Protein AF-T0YVV6-F1 (afdb_monomer_lite)

Sequence (188 aa):
GVSGLFSLQGILAGGLVLAGTACWMWYTVRFRKFSAWSVLKFSAITFLLGTGAFTLLDVLAIASGILPVPHVSALLAGSPAYLYLGLLTGVVPLILWNRSARVITPVNALMFMSVGTAVTVLIANHMDGYREDAATMIIGGTAMILAIGLYSAMQYRAALLRPSPAPGAARNSKGAPRSTPAAPAPLR

Radius of gyration: 26.81 Å; chains: 1; bounding box: 86×48×73 Å

Organism: NCBI:txid410659

pLDDT: mean 78.15, std 13.16, range [42.09, 93.12]

Secondary structure (DSSP, 8-state):
-GGGTTSHHHHHHHHHHHHHHHHHHHHHHHGGGGTTS-HHHHHHHHHHHHHHHHHHHHHHHHHTTSSPPPPHHHHHHTHHHHHHIIIIIIIHHHHHHHHHHHHH-HHHHHHHHHHHHHHHHHHHHHHS-----HHHHHHHHHHHHHHHHHHHHHHHHHHHTSPPPPTTTTTTTS-----PPPPPPPP-

Foldseek 3Di:
DCVVCPPPVNVVVVVVVVVVVVVVLCLLQCLVVVPVDDLVVSLVVVLVVVVVVVVVVVVVCCVVVVDPDDDVVVCVVCVVVCCCCCPVVNRPVSSVLSVVCNVVNSVVSVLVVVVVVLVVVVVCCVPVVPPDPPVVSCVSVVVSVVVNVVVVVVVVVVVVPDDDDPPPPVVPVVDDPDPDPDDDDDDD

Structure (mmCIF, N/CA/C/O backbone):
data_AF-T0YVV6-F1
#
_entry.id   AF-T0YVV6-F1
#
loop_
_atom_site.group_PDB
_atom_site.id
_atom_site.type_symbol
_atom_site.label_atom_id
_atom_site.label_alt_id
_atom_site.label_comp_id
_atom_site.label_asym_id
_atom_site.label_entity_id
_atom_site.label_seq_id
_atom_site.pdbx_PDB_ins_code
_atom_site.Cartn_x
_atom_site.Cartn_y
_atom_site.Cartn_z
_atom_site.occupancy
_atom_site.B_iso_or_equiv
_atom_site.auth_seq_id
_atom_site.auth_comp_id
_atom_site.auth_asym_id
_atom_site.auth_atom_id
_atom_site.pdbx_PDB_model_num
ATOM 1 N N . GLY A 1 1 ? 11.698 17.931 -15.770 1.00 47.03 1 GLY A N 1
ATOM 2 C CA . GLY A 1 1 ? 11.256 19.310 -16.060 1.00 47.03 1 GLY A CA 1
ATOM 3 C C . GLY A 1 1 ? 9.744 19.352 -16.068 1.00 47.03 1 GLY A C 1
ATOM 4 O O . GLY A 1 1 ? 9.136 18.479 -16.673 1.00 47.03 1 GLY A O 1
ATOM 5 N N . VAL A 1 2 ? 9.143 20.314 -15.365 1.00 55.94 2 VAL A N 1
ATOM 6 C CA . VAL A 1 2 ? 7.689 20.413 -15.095 1.00 55.94 2 VAL A CA 1
ATOM 7 C C . VAL A 1 2 ? 6.831 20.422 -16.378 1.00 55.94 2 VAL A C 1
ATOM 9 O O . VAL A 1 2 ? 5.672 20.025 -16.362 1.00 55.94 2 VAL A O 1
ATOM 12 N N . SER A 1 3 ? 7.426 20.765 -17.520 1.00 50.88 3 SER A N 1
ATOM 13 C CA . SER A 1 3 ? 6.829 20.710 -18.859 1.00 50.88 3 SER A CA 1
ATOM 14 C C . SER A 1 3 ? 6.291 19.329 -19.272 1.00 50.88 3 SER A C 1
ATOM 16 O O . SER A 1 3 ? 5.308 19.264 -20.003 1.00 50.88 3 SER A O 1
ATOM 18 N N . GLY A 1 4 ? 6.863 18.226 -18.776 1.00 61.31 4 GLY A N 1
ATOM 19 C CA . GLY A 1 4 ? 6.351 16.874 -19.050 1.00 61.31 4 GLY A CA 1
ATOM 20 C C . GLY A 1 4 ? 5.060 16.530 -18.295 1.00 61.31 4 GLY A C 1
ATOM 21 O O . GLY A 1 4 ? 4.263 15.731 -18.784 1.00 61.31 4 GLY A O 1
ATOM 22 N N . LEU A 1 5 ? 4.817 17.159 -17.139 1.00 62.00 5 LEU A N 1
ATOM 23 C CA . LEU A 1 5 ? 3.643 16.889 -16.294 1.00 62.00 5 LEU A CA 1
ATOM 24 C C . LEU A 1 5 ? 2.345 17.419 -16.913 1.00 62.00 5 LEU A C 1
ATOM 26 O O . LEU A 1 5 ? 1.304 16.787 -16.774 1.00 62.00 5 LEU A O 1
ATOM 30 N N . PHE A 1 6 ? 2.419 18.543 -17.629 1.00 75.50 6 PHE A N 1
ATOM 31 C CA . PHE A 1 6 ? 1.275 19.147 -18.322 1.00 75.50 6 PHE A CA 1
ATOM 32 C C . PHE A 1 6 ? 1.091 18.638 -19.758 1.00 75.50 6 PHE A C 1
ATOM 34 O O . PHE A 1 6 ? 0.202 19.102 -20.469 1.00 75.50 6 PHE A O 1
ATOM 41 N N . SER A 1 7 ? 1.913 17.681 -20.201 1.00 85.88 7 SER A N 1
ATOM 42 C CA . SER A 1 7 ? 1.653 16.969 -21.451 1.00 85.88 7 SER A CA 1
ATOM 43 C C . SER A 1 7 ? 0.384 16.120 -21.318 1.00 85.88 7 SER A C 1
ATOM 45 O O . SER A 1 7 ? 0.063 15.650 -20.226 1.00 85.88 7 SER A O 1
ATOM 47 N N . LEU A 1 8 ? -0.322 15.869 -22.426 1.00 83.75 8 LEU A N 1
ATOM 48 C CA . LEU A 1 8 ? -1.492 14.980 -22.426 1.00 83.75 8 LEU A CA 1
ATOM 49 C C . LEU A 1 8 ? -1.154 13.616 -21.801 1.00 83.75 8 LEU A C 1
ATOM 51 O O . LEU A 1 8 ? -1.917 13.094 -20.994 1.00 83.75 8 LEU A O 1
ATOM 55 N N . GLN A 1 9 ? 0.029 13.081 -22.109 1.00 86.94 9 GLN A N 1
ATOM 56 C CA . GLN A 1 9 ? 0.528 11.839 -21.526 1.00 86.94 9 GLN A CA 1
ATOM 57 C C . GLN A 1 9 ? 0.742 11.947 -20.009 1.00 86.94 9 GLN A C 1
ATOM 59 O O . GLN A 1 9 ? 0.357 11.038 -19.279 1.00 86.94 9 GLN A O 1
ATOM 64 N N . GLY A 1 10 ? 1.304 13.058 -19.526 1.00 84.69 10 GLY A N 1
ATOM 65 C CA . GLY A 1 10 ? 1.485 13.327 -18.097 1.00 84.69 10 GLY A CA 1
ATOM 66 C C . GLY A 1 10 ? 0.159 13.429 -17.342 1.00 84.69 10 GLY A C 1
ATOM 67 O O . GLY A 1 10 ? 0.010 12.827 -16.280 1.00 84.69 10 GLY A O 1
ATOM 68 N N . ILE A 1 11 ? -0.833 14.108 -17.924 1.00 87.19 11 ILE A N 1
ATOM 69 C CA . ILE A 1 11 ? -2.178 14.245 -17.349 1.00 87.19 11 ILE A CA 1
ATOM 70 C C . ILE A 1 11 ? -2.887 12.889 -17.296 1.00 87.19 11 ILE A C 1
ATOM 72 O O . ILE A 1 11 ? -3.444 12.530 -16.259 1.00 87.19 11 ILE A O 1
ATOM 76 N N . LEU A 1 12 ? -2.846 12.114 -18.384 1.00 88.00 12 LEU A N 1
ATOM 77 C CA . LEU A 1 12 ? -3.465 10.787 -18.439 1.00 88.00 12 LEU A CA 1
ATOM 78 C C . LEU A 1 12 ? -2.804 9.816 -17.454 1.00 88.00 12 LEU A C 1
ATOM 80 O O . LEU A 1 12 ? -3.504 9.132 -16.708 1.00 88.00 12 LEU A O 1
ATOM 84 N N . ALA A 1 13 ? -1.470 9.794 -17.399 1.00 85.88 13 ALA A N 1
ATOM 85 C CA . ALA A 1 13 ? -0.728 8.970 -16.449 1.00 85.88 13 ALA A CA 1
ATOM 86 C C . ALA A 1 13 ? -1.037 9.368 -14.998 1.00 85.88 13 ALA A C 1
ATOM 88 O O . ALA A 1 13 ? -1.339 8.507 -14.173 1.00 85.88 13 ALA A O 1
ATOM 89 N N . GLY A 1 14 ? -1.037 10.669 -14.694 1.00 87.62 14 GLY A N 1
ATOM 90 C CA . GLY A 1 14 ? -1.398 11.186 -13.374 1.00 87.62 14 GLY A CA 1
ATOM 91 C C . GLY A 1 14 ? -2.831 10.827 -12.978 1.00 87.62 14 GLY A C 1
ATOM 92 O O . GLY A 1 14 ? -3.065 10.373 -11.859 1.00 87.62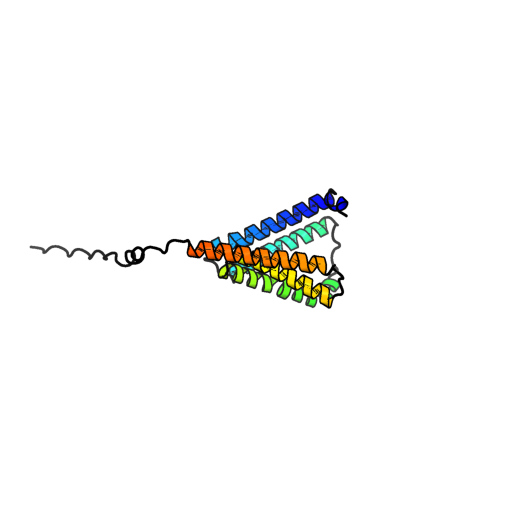 14 GLY A O 1
ATOM 93 N N . GLY A 1 15 ? -3.781 10.947 -13.908 1.00 89.12 15 GLY A N 1
ATOM 94 C CA . GLY A 1 15 ? -5.170 10.534 -13.707 1.00 89.12 15 GLY A CA 1
ATOM 95 C C . GLY A 1 15 ? -5.299 9.047 -13.370 1.00 89.12 15 GLY A C 1
ATOM 96 O O . GLY A 1 15 ? -6.009 8.691 -12.430 1.00 89.12 15 GLY A O 1
ATOM 97 N N . LEU A 1 16 ? -4.559 8.182 -14.071 1.00 87.00 16 LEU A N 1
ATOM 98 C CA . LEU A 1 16 ? -4.519 6.745 -13.787 1.00 87.00 16 LEU A CA 1
ATOM 99 C C . LEU A 1 16 ? -3.937 6.442 -12.401 1.00 87.00 16 LEU A C 1
ATOM 101 O O . LEU A 1 16 ? -4.502 5.637 -11.661 1.00 87.00 16 LEU A O 1
ATOM 105 N N . VAL A 1 17 ? -2.840 7.106 -12.025 1.00 87.69 17 VAL A N 1
ATOM 106 C CA . VAL A 1 17 ? -2.214 6.949 -10.700 1.00 87.69 17 VAL A CA 1
ATOM 107 C C . VAL A 1 17 ? -3.172 7.381 -9.590 1.00 87.69 17 VAL A C 1
ATOM 109 O O . VAL A 1 17 ? -3.310 6.683 -8.582 1.00 87.69 17 VAL A O 1
ATOM 112 N N . LEU A 1 18 ? -3.881 8.496 -9.774 1.00 87.88 18 LEU A N 1
ATOM 113 C CA . LEU A 1 18 ? -4.892 8.964 -8.826 1.00 87.88 18 LEU A CA 1
ATOM 114 C C . LEU A 1 18 ? -6.064 7.985 -8.720 1.00 87.88 18 LEU A C 1
ATOM 116 O O . LEU A 1 18 ? -6.471 7.652 -7.608 1.00 87.88 18 LEU A O 1
ATOM 120 N N . ALA A 1 19 ? -6.572 7.479 -9.845 1.00 88.56 19 ALA A N 1
ATOM 121 C CA . ALA A 1 19 ? -7.641 6.484 -9.860 1.00 88.56 19 ALA A CA 1
ATOM 122 C C . ALA A 1 19 ? -7.219 5.184 -9.155 1.00 88.56 19 ALA A C 1
ATOM 124 O O . ALA A 1 19 ? -7.961 4.663 -8.319 1.00 88.56 19 ALA A O 1
ATOM 125 N N . GLY A 1 20 ? -6.005 4.697 -9.425 1.00 85.88 20 GL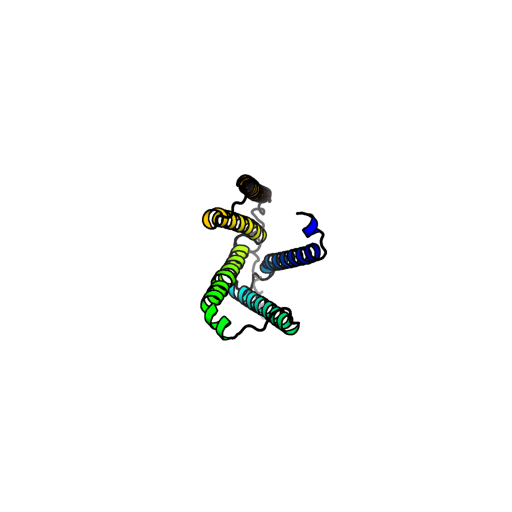Y A N 1
ATOM 126 C CA . GLY A 1 20 ? -5.430 3.529 -8.756 1.00 85.88 20 GLY A CA 1
ATOM 127 C C . GLY A 1 20 ? -5.281 3.741 -7.250 1.00 85.88 20 GLY A C 1
ATOM 128 O O . GLY A 1 20 ? -5.696 2.897 -6.455 1.00 85.88 20 GLY A O 1
ATOM 129 N N . THR A 1 21 ? -4.785 4.910 -6.843 1.00 85.88 21 THR A N 1
ATOM 130 C CA . THR A 1 21 ? -4.651 5.278 -5.427 1.00 85.88 21 THR A CA 1
ATOM 131 C C . THR A 1 21 ? -6.018 5.356 -4.748 1.00 85.88 21 THR A C 1
ATOM 133 O O . THR A 1 21 ? -6.207 4.779 -3.680 1.00 85.88 21 THR A O 1
ATOM 136 N N . ALA A 1 22 ? -7.009 5.997 -5.370 1.00 86.56 22 ALA A N 1
ATOM 137 C CA . ALA A 1 22 ? -8.369 6.077 -4.839 1.00 86.56 22 ALA A CA 1
ATOM 138 C C . ALA A 1 22 ? -9.013 4.688 -4.693 1.00 86.56 22 ALA A C 1
ATOM 140 O O . ALA A 1 22 ? -9.623 4.397 -3.661 1.00 86.56 22 ALA A O 1
ATOM 141 N N . CYS A 1 23 ? -8.822 3.809 -5.681 1.00 87.00 23 CYS A N 1
ATOM 142 C CA . CYS A 1 23 ? -9.263 2.416 -5.631 1.00 87.00 23 CYS A CA 1
ATOM 143 C C . CYS A 1 23 ? -8.629 1.668 -4.448 1.00 87.00 23 CYS A C 1
ATOM 145 O O . CYS A 1 23 ? -9.335 1.043 -3.651 1.00 87.00 23 CYS A O 1
ATOM 147 N N . TRP A 1 24 ? -7.313 1.800 -4.267 1.00 86.50 24 TRP A N 1
ATOM 148 C CA . TRP A 1 24 ? -6.587 1.203 -3.146 1.00 86.50 24 TRP A CA 1
ATOM 149 C C . TRP A 1 24 ? -7.081 1.697 -1.778 1.00 86.50 24 TRP A C 1
ATOM 151 O O . TRP A 1 24 ? -7.280 0.905 -0.847 1.00 86.50 24 TRP A O 1
ATOM 161 N N . MET A 1 25 ? -7.332 3.003 -1.652 1.00 85.19 25 MET A N 1
ATOM 162 C CA . MET A 1 25 ? -7.876 3.591 -0.426 1.00 85.19 25 MET A CA 1
ATOM 163 C C . MET A 1 25 ? -9.279 3.063 -0.139 1.00 85.19 25 MET A C 1
ATOM 165 O O . MET A 1 25 ? -9.569 2.646 0.986 1.00 85.19 25 MET A O 1
ATOM 169 N N . TRP A 1 26 ? -10.140 3.017 -1.159 1.00 84.75 26 TRP A N 1
ATOM 170 C CA . TRP A 1 26 ? -11.488 2.468 -1.040 1.00 84.75 26 TRP A CA 1
ATOM 171 C C . TRP A 1 26 ? -11.451 1.018 -0.563 1.00 84.75 26 TRP A C 1
ATOM 173 O O . TRP A 1 26 ? -12.141 0.661 0.393 1.00 84.75 26 TRP A O 1
ATOM 183 N N . TYR A 1 27 ? -10.611 0.193 -1.185 1.00 84.06 27 TYR A N 1
ATOM 184 C CA . TYR A 1 27 ? -10.367 -1.192 -0.796 1.00 84.06 27 TYR A CA 1
ATOM 185 C C . TYR A 1 27 ? -9.979 -1.313 0.690 1.00 84.06 27 TYR A C 1
ATOM 187 O O . TYR A 1 27 ? -10.636 -2.028 1.457 1.00 84.06 27 TYR A O 1
ATOM 195 N N . THR A 1 28 ? -8.974 -0.547 1.121 1.00 80.88 28 THR A N 1
ATOM 196 C CA . THR A 1 28 ? -8.398 -0.623 2.474 1.00 80.88 28 THR A CA 1
ATOM 197 C C . THR A 1 28 ? -9.380 -0.143 3.551 1.00 80.88 28 THR A C 1
ATOM 199 O O . THR A 1 28 ? -9.477 -0.733 4.631 1.00 80.88 28 THR A O 1
ATOM 202 N N . VAL A 1 29 ? -10.186 0.884 3.261 1.00 80.31 29 VAL A N 1
ATOM 203 C CA . VAL A 1 29 ? -11.230 1.378 4.177 1.00 80.31 29 VAL A CA 1
ATOM 204 C C . VAL A 1 29 ? -12.425 0.421 4.227 1.00 80.31 29 VAL A C 1
ATOM 206 O O . VAL A 1 29 ? -12.959 0.136 5.307 1.00 80.31 29 VAL A O 1
ATOM 209 N N . ARG A 1 30 ? -12.851 -0.116 3.076 1.00 74.38 30 ARG A N 1
ATOM 210 C CA . ARG A 1 30 ? -14.034 -0.986 2.967 1.00 74.38 30 ARG A CA 1
ATOM 211 C C . ARG A 1 30 ? -13.824 -2.343 3.630 1.00 74.38 30 ARG A C 1
ATOM 213 O O . ARG A 1 30 ? -14.800 -2.919 4.114 1.00 74.38 30 ARG A O 1
ATOM 220 N N . PHE A 1 31 ? -12.583 -2.810 3.730 1.00 68.12 31 PHE A N 1
ATOM 221 C CA . PHE A 1 31 ? -12.207 -4.041 4.424 1.00 68.12 31 PHE A CA 1
ATOM 222 C C . PHE A 1 31 ? -12.770 -4.149 5.852 1.00 68.12 31 PHE A C 1
ATOM 224 O O . PHE A 1 31 ? -13.206 -5.226 6.260 1.00 68.12 31 PHE A O 1
ATOM 231 N N . ARG A 1 32 ? -12.866 -3.041 6.604 1.00 65.56 32 ARG A N 1
ATOM 232 C CA . ARG A 1 32 ? -13.436 -3.058 7.968 1.00 65.56 32 ARG A CA 1
ATOM 233 C C . ARG A 1 32 ? -14.899 -3.485 8.018 1.00 65.56 32 ARG A C 1
ATOM 235 O O . ARG A 1 32 ? -15.320 -4.082 9.002 1.00 65.56 32 ARG A O 1
ATOM 242 N N . LYS A 1 33 ? -15.675 -3.187 6.972 1.00 66.94 33 LYS A N 1
ATOM 243 C CA . LYS A 1 33 ? -17.091 -3.574 6.887 1.00 66.94 33 LYS A CA 1
ATOM 244 C C . LYS A 1 33 ? -17.269 -5.080 6.642 1.00 66.94 33 LYS A C 1
ATOM 246 O O . LYS A 1 33 ? -18.369 -5.584 6.818 1.00 66.94 33 LYS A O 1
ATOM 251 N N . PHE A 1 34 ? -16.202 -5.796 6.283 1.00 66.12 34 PHE A N 1
ATOM 252 C CA . PHE A 1 34 ? -16.177 -7.253 6.131 1.00 66.12 34 PHE A CA 1
ATOM 253 C C . PHE A 1 34 ? -15.514 -7.948 7.337 1.00 66.12 34 PHE A C 1
ATOM 255 O O . PHE A 1 34 ? -14.871 -8.987 7.182 1.00 66.12 34 PHE A O 1
ATOM 262 N N . SER A 1 35 ? -15.647 -7.395 8.553 1.00 59.47 35 SER A N 1
ATOM 263 C CA . SER A 1 35 ? -15.010 -7.959 9.760 1.00 59.47 35 SER A CA 1
ATOM 264 C C . SER A 1 35 ? -15.460 -9.389 10.088 1.00 59.47 35 SER A C 1
ATOM 266 O O . SER A 1 35 ? -14.700 -10.128 10.708 1.00 59.47 35 SER A O 1
ATOM 268 N N . ALA A 1 36 ? -16.651 -9.794 9.629 1.00 66.19 36 ALA A N 1
ATOM 269 C CA . ALA A 1 36 ? -17.188 -11.144 9.799 1.00 66.19 36 ALA A CA 1
ATOM 270 C C . ALA A 1 36 ? -16.441 -12.215 8.979 1.00 66.19 36 ALA A C 1
ATOM 272 O O . ALA A 1 36 ? -16.589 -13.408 9.231 1.00 66.19 36 ALA A O 1
ATOM 273 N N . TRP A 1 37 ? -15.650 -11.816 7.979 1.00 70.88 37 TRP A N 1
ATOM 274 C CA . TRP A 1 37 ? -14.940 -12.743 7.096 1.00 70.88 37 TRP A CA 1
ATOM 275 C C . TRP A 1 37 ? -13.505 -12.949 7.581 1.00 70.88 37 TRP A C 1
ATOM 277 O O . TRP A 1 37 ? -12.861 -12.009 8.055 1.00 70.88 37 TRP A O 1
ATOM 287 N N . SER A 1 38 ? -12.953 -14.157 7.431 1.00 78.25 38 SER A N 1
ATOM 288 C CA . SER A 1 38 ? -11.538 -14.389 7.748 1.00 78.25 38 SER A CA 1
ATOM 289 C C . SER A 1 38 ? -10.635 -13.571 6.817 1.00 78.25 38 SER A C 1
ATOM 291 O O . SER A 1 38 ? -10.970 -13.341 5.653 1.00 78.25 38 SER A O 1
ATOM 293 N N . VAL A 1 39 ? -9.482 -13.123 7.329 1.00 77.62 39 VAL A N 1
ATOM 294 C CA . VAL A 1 39 ? -8.492 -12.361 6.539 1.00 77.62 39 VAL A CA 1
ATOM 295 C C . VAL A 1 39 ? -8.095 -13.141 5.288 1.00 77.62 39 VAL A C 1
ATOM 297 O O . VAL A 1 39 ? -8.036 -12.573 4.207 1.00 77.62 39 VAL A O 1
ATOM 300 N N . LEU A 1 40 ? -7.906 -14.455 5.430 1.00 78.94 40 LEU A N 1
ATOM 301 C CA . LEU A 1 40 ? -7.483 -15.328 4.342 1.00 78.94 40 LEU A CA 1
ATOM 302 C C . LEU A 1 40 ? -8.526 -15.416 3.217 1.00 78.94 40 LEU A C 1
ATOM 304 O O . LEU A 1 40 ? -8.160 -15.319 2.051 1.00 78.94 40 LEU A O 1
ATOM 308 N N . LYS A 1 41 ? -9.821 -15.531 3.553 1.00 81.25 41 LYS A N 1
ATOM 309 C CA . LYS A 1 41 ? -10.908 -15.566 2.556 1.00 81.25 41 LYS A CA 1
ATOM 310 C C . LYS A 1 41 ? -10.987 -14.261 1.769 1.00 81.25 41 LYS A C 1
ATOM 312 O O . LYS A 1 41 ? -11.116 -14.286 0.550 1.00 81.25 41 LYS A O 1
ATOM 317 N N . PHE A 1 42 ? -10.892 -13.131 2.467 1.00 80.25 42 PHE A N 1
ATOM 318 C CA . PHE A 1 42 ? -10.909 -11.822 1.823 1.00 80.25 42 PHE A CA 1
ATOM 319 C C . PHE A 1 42 ? -9.701 -11.642 0.894 1.00 80.25 42 PHE A C 1
ATOM 321 O O . PHE A 1 42 ? -9.893 -11.315 -0.273 1.00 80.25 42 PHE A O 1
ATOM 328 N N . SER A 1 43 ? -8.490 -11.944 1.378 1.00 81.56 43 SER A N 1
ATOM 329 C CA . SER A 1 43 ? -7.264 -11.857 0.577 1.00 81.56 43 SER A CA 1
ATOM 330 C C . SER A 1 43 ? -7.298 -12.767 -0.652 1.00 81.56 43 SER A C 1
ATOM 332 O O . SER A 1 43 ? -6.857 -12.351 -1.717 1.00 81.56 43 SER A O 1
ATOM 334 N N . ALA A 1 44 ? -7.844 -13.983 -0.538 1.00 84.06 44 ALA A N 1
ATOM 335 C CA . ALA A 1 44 ? -7.960 -14.908 -1.664 1.00 84.06 44 ALA A CA 1
ATOM 336 C C . ALA A 1 44 ? -8.874 -14.355 -2.769 1.00 84.06 44 ALA A C 1
ATOM 338 O O . ALA A 1 44 ? -8.513 -14.389 -3.940 1.00 84.06 44 ALA A O 1
ATOM 339 N N . ILE A 1 45 ? -10.026 -13.788 -2.404 1.00 84.50 45 ILE A N 1
ATOM 340 C CA . ILE A 1 45 ? -10.964 -13.206 -3.376 1.00 84.50 45 ILE A CA 1
ATOM 341 C C . ILE A 1 45 ? -10.365 -11.975 -4.044 1.00 84.50 45 ILE A C 1
ATOM 343 O O . ILE A 1 45 ? -10.459 -11.830 -5.258 1.00 84.50 45 ILE A O 1
ATOM 347 N N . THR A 1 46 ? -9.724 -11.096 -3.276 1.00 83.88 46 THR A N 1
ATOM 348 C CA . THR A 1 46 ? -9.102 -9.890 -3.834 1.00 83.88 46 THR A CA 1
ATOM 349 C C . THR A 1 46 ? -7.911 -10.237 -4.714 1.00 83.88 46 THR A C 1
ATOM 351 O O . THR A 1 46 ? -7.692 -9.577 -5.722 1.00 83.88 46 THR A O 1
ATOM 354 N N . PHE A 1 47 ? -7.180 -11.303 -4.381 1.00 86.12 47 PHE A N 1
ATOM 355 C CA . PHE A 1 47 ? -6.099 -11.818 -5.210 1.00 86.12 47 PHE A CA 1
ATOM 356 C C . PHE A 1 47 ? -6.620 -12.441 -6.508 1.00 86.12 47 PHE A C 1
ATOM 358 O O . PHE A 1 47 ? -6.068 -12.165 -7.567 1.00 86.12 47 PHE A O 1
ATOM 365 N N . LEU A 1 48 ? -7.707 -13.215 -6.454 1.00 86.31 48 LEU A N 1
ATOM 366 C CA . LEU A 1 48 ? -8.354 -13.781 -7.642 1.00 86.31 48 LEU A CA 1
ATOM 367 C C . LEU A 1 48 ? -8.909 -12.687 -8.559 1.00 86.31 48 LEU A C 1
ATOM 369 O O . LEU A 1 48 ? -8.675 -12.725 -9.762 1.00 86.31 48 LEU A O 1
ATOM 373 N N . LEU A 1 49 ? -9.593 -11.690 -7.992 1.00 86.50 49 LEU A N 1
ATOM 374 C CA . LEU A 1 49 ? -10.101 -10.539 -8.741 1.00 86.50 49 LEU A CA 1
ATOM 375 C C . LEU A 1 49 ? -8.963 -9.716 -9.349 1.00 86.50 49 LEU A C 1
ATOM 377 O O . LEU A 1 49 ? -9.040 -9.353 -10.517 1.00 86.50 49 LEU A O 1
ATOM 381 N N . GLY A 1 50 ? -7.905 -9.451 -8.577 1.00 85.12 50 GLY A N 1
ATOM 382 C CA . GLY A 1 50 ? -6.729 -8.725 -9.053 1.00 85.12 50 GLY A CA 1
ATOM 383 C C . GLY A 1 50 ? -6.027 -9.468 -10.185 1.00 85.12 50 GLY A C 1
ATOM 384 O O . GLY A 1 50 ? -5.835 -8.906 -11.256 1.00 85.12 50 GLY A O 1
ATOM 385 N N . THR A 1 51 ? -5.721 -10.750 -9.979 1.00 86.19 51 THR A N 1
ATOM 386 C CA . THR A 1 51 ? -5.092 -11.608 -10.994 1.00 86.19 51 THR A CA 1
ATOM 387 C C . THR A 1 51 ? -5.944 -11.672 -12.258 1.00 86.19 51 THR A C 1
ATOM 389 O O . THR A 1 51 ? -5.429 -11.434 -13.342 1.00 86.19 51 THR A O 1
ATOM 392 N N . GLY A 1 52 ? -7.253 -11.908 -12.130 1.00 88.88 52 GLY A N 1
ATOM 393 C CA . GLY A 1 52 ? -8.163 -11.954 -13.274 1.00 88.88 52 GLY A CA 1
ATOM 394 C C . GLY A 1 52 ? -8.231 -10.633 -14.043 1.00 88.88 52 GLY A C 1
ATOM 395 O O . GLY A 1 52 ? -8.224 -10.644 -15.272 1.00 88.88 52 GLY A O 1
ATOM 396 N N . ALA A 1 53 ? -8.242 -9.497 -13.341 1.00 88.00 53 ALA A N 1
ATOM 397 C CA . ALA A 1 53 ? -8.223 -8.181 -13.973 1.00 88.00 53 ALA A CA 1
ATOM 398 C C . ALA A 1 53 ? -6.909 -7.927 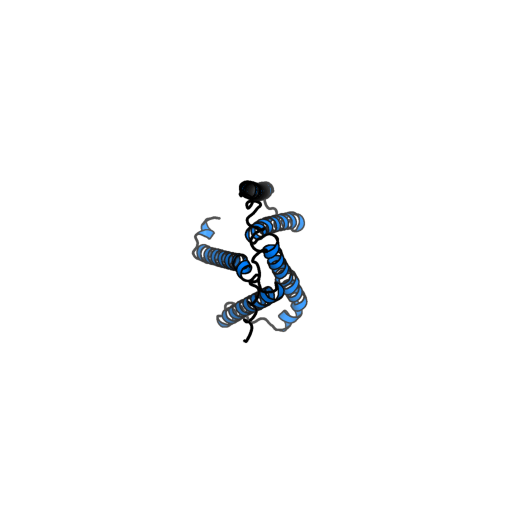-14.729 1.00 88.00 53 ALA A C 1
ATOM 400 O O . ALA A 1 53 ? -6.953 -7.473 -15.869 1.00 88.00 53 ALA A O 1
ATOM 401 N N . PHE A 1 54 ? -5.756 -8.262 -14.137 1.00 88.44 54 PHE A N 1
ATOM 402 C CA . PHE A 1 54 ? -4.461 -8.144 -14.815 1.00 88.44 54 PHE A CA 1
ATOM 403 C C . PHE A 1 54 ? -4.373 -9.058 -16.035 1.00 88.44 54 PHE A C 1
ATOM 405 O O . PHE A 1 54 ? -4.047 -8.583 -17.114 1.00 88.44 54 PHE A O 1
ATOM 412 N N . THR A 1 55 ? -4.774 -10.327 -15.911 1.00 88.88 55 THR A N 1
ATOM 413 C CA . THR A 1 55 ? -4.803 -11.256 -17.050 1.00 88.88 55 THR A CA 1
ATOM 414 C C . THR A 1 55 ? -5.699 -10.744 -18.176 1.00 88.88 55 THR A C 1
ATOM 416 O O . THR A 1 55 ? -5.329 -10.841 -19.342 1.00 88.88 55 THR A O 1
ATOM 419 N N . LEU A 1 56 ? -6.860 -10.167 -17.855 1.00 91.75 56 LEU A N 1
ATOM 420 C CA . LEU A 1 56 ? -7.735 -9.570 -18.863 1.00 91.75 56 LEU A CA 1
ATOM 421 C C . LEU A 1 56 ? -7.062 -8.384 -19.566 1.00 91.75 56 LEU A C 1
ATOM 423 O O . LEU A 1 56 ? -7.125 -8.292 -20.790 1.00 91.75 56 LEU A O 1
ATOM 427 N N . LEU A 1 57 ? -6.411 -7.494 -18.813 1.00 91.56 57 LEU A N 1
ATOM 428 C CA . LEU A 1 57 ? -5.676 -6.360 -19.377 1.00 91.56 57 LEU A CA 1
ATOM 429 C C . LEU A 1 57 ? -4.524 -6.821 -20.275 1.00 91.56 57 LEU A C 1
ATOM 431 O O . LEU A 1 57 ? -4.386 -6.297 -21.377 1.00 91.56 57 LEU A O 1
ATOM 435 N N . ASP A 1 58 ? -3.758 -7.825 -19.852 1.00 89.12 58 ASP A N 1
ATOM 436 C CA . ASP A 1 58 ? -2.659 -8.393 -20.635 1.00 89.12 58 ASP A CA 1
ATOM 437 C C . ASP A 1 58 ? -3.172 -9.003 -21.946 1.00 89.12 58 ASP A C 1
ATOM 439 O O . ASP A 1 58 ? -2.629 -8.730 -23.015 1.00 89.12 58 ASP A O 1
ATOM 443 N N . VAL A 1 59 ? -4.270 -9.768 -21.897 1.00 91.06 59 VAL A N 1
ATOM 444 C CA . VAL A 1 59 ? -4.904 -10.346 -23.095 1.00 91.06 59 VAL A CA 1
ATOM 445 C C . VAL A 1 59 ? -5.376 -9.253 -24.051 1.00 91.06 59 VAL A C 1
ATOM 447 O O . VAL A 1 59 ? -5.136 -9.352 -25.253 1.00 91.06 59 VAL A O 1
ATOM 450 N N . LEU A 1 60 ? -6.016 -8.196 -23.544 1.00 93.12 60 LEU A N 1
ATOM 451 C CA . LEU A 1 60 ? -6.457 -7.067 -24.368 1.00 93.12 60 LEU A CA 1
ATOM 452 C C . LEU A 1 60 ? -5.273 -6.298 -24.966 1.00 93.12 60 LEU A C 1
ATOM 454 O O . LEU A 1 60 ? -5.337 -5.877 -26.122 1.00 93.12 60 LEU A O 1
ATOM 458 N N . ALA A 1 61 ? -4.183 -6.134 -24.217 1.00 90.88 61 ALA A N 1
ATOM 459 C CA . ALA A 1 61 ? -2.975 -5.466 -24.691 1.00 90.88 61 ALA A CA 1
ATOM 460 C C . ALA A 1 61 ? -2.246 -6.283 -25.770 1.00 90.88 61 ALA A C 1
ATOM 462 O O . ALA A 1 61 ? -1.756 -5.717 -26.746 1.00 90.88 61 ALA A O 1
ATOM 463 N N . ILE A 1 62 ? -2.228 -7.612 -25.639 1.00 92.31 62 ILE A N 1
ATOM 464 C CA . ILE A 1 62 ? -1.719 -8.520 -26.673 1.00 92.31 62 ILE A CA 1
ATOM 465 C C . ILE A 1 62 ? -2.626 -8.478 -27.910 1.00 92.31 62 ILE A C 1
ATOM 467 O O . ILE A 1 62 ? -2.139 -8.329 -29.028 1.00 92.31 62 ILE A O 1
ATOM 471 N N . ALA A 1 63 ? -3.949 -8.548 -27.730 1.00 91.44 63 ALA A N 1
ATOM 472 C CA . ALA A 1 63 ? -4.915 -8.531 -28.831 1.00 91.44 63 ALA A CA 1
ATOM 473 C C . ALA A 1 63 ? -4.914 -7.208 -29.617 1.00 91.44 63 ALA A C 1
ATOM 475 O O . ALA A 1 63 ? -5.155 -7.203 -30.821 1.00 91.44 63 ALA A O 1
ATOM 476 N N . SER A 1 64 ? -4.624 -6.090 -28.948 1.00 92.81 64 SER A N 1
ATOM 477 C CA . SER A 1 64 ? -4.471 -4.767 -29.571 1.00 92.81 64 SER A CA 1
ATOM 478 C C . SER A 1 64 ? -3.078 -4.517 -30.163 1.00 92.81 64 SER A C 1
ATOM 480 O O . SER A 1 64 ? -2.853 -3.461 -30.749 1.00 92.81 64 SER A O 1
ATOM 482 N N . GLY A 1 65 ? -2.147 -5.470 -30.036 1.00 89.38 65 GLY A N 1
ATOM 483 C CA . GLY A 1 65 ? -0.787 -5.365 -30.569 1.00 89.38 65 GLY A CA 1
ATOM 484 C C . GLY A 1 65 ? 0.137 -4.432 -29.781 1.00 89.38 65 GLY A C 1
ATOM 485 O O . GLY A 1 65 ? 1.226 -4.121 -30.256 1.00 89.38 65 GLY A O 1
ATOM 486 N N . ILE A 1 66 ? -0.272 -3.987 -28.586 1.00 90.12 66 ILE A N 1
ATOM 487 C CA . ILE A 1 66 ? 0.554 -3.154 -27.699 1.00 90.12 66 ILE A CA 1
ATOM 488 C C . ILE A 1 66 ? 1.667 -4.003 -27.072 1.00 90.12 66 ILE A C 1
ATOM 490 O O . ILE A 1 66 ? 2.800 -3.540 -26.944 1.00 90.12 66 ILE A O 1
ATOM 494 N N . LEU A 1 67 ? 1.351 -5.246 -26.686 1.00 87.94 67 LEU A N 1
ATOM 495 C CA . LEU A 1 67 ? 2.312 -6.200 -26.131 1.00 87.94 67 LEU A CA 1
ATOM 496 C C . LEU A 1 67 ? 2.561 -7.365 -27.105 1.00 87.94 67 LEU A C 1
ATOM 498 O O . LEU A 1 67 ? 1.606 -7.918 -27.652 1.00 87.94 67 LEU A O 1
ATOM 502 N N . PRO A 1 68 ? 3.821 -7.796 -27.298 1.00 85.88 68 PRO A N 1
ATOM 503 C CA . PRO A 1 68 ? 4.118 -9.008 -28.051 1.00 85.88 68 PRO A CA 1
ATOM 504 C C . PRO A 1 68 ? 3.678 -10.258 -27.276 1.00 85.88 68 PRO A C 1
ATOM 506 O O . PRO A 1 68 ? 3.744 -10.297 -26.046 1.00 85.88 68 PRO A O 1
ATOM 509 N N . VAL A 1 69 ? 3.281 -11.312 -27.997 1.00 86.19 69 VAL A N 1
ATOM 510 C CA . VAL A 1 69 ? 2.975 -12.615 -27.385 1.00 86.19 69 VAL A CA 1
ATOM 511 C C . VAL A 1 69 ? 4.265 -13.198 -26.789 1.00 86.19 69 VAL A C 1
ATOM 513 O O . VAL A 1 69 ? 5.235 -13.397 -27.528 1.00 86.19 69 VAL A O 1
ATOM 516 N N . PRO A 1 70 ? 4.312 -13.487 -25.477 1.00 81.62 70 PRO A N 1
ATOM 517 C CA . PRO A 1 70 ? 5.512 -14.024 -24.852 1.00 81.62 70 PRO A CA 1
ATOM 518 C C . PRO A 1 70 ? 5.785 -15.458 -25.323 1.00 81.62 70 PRO A C 1
ATOM 520 O O . PRO A 1 70 ? 4.885 -16.296 -25.390 1.00 81.62 70 PRO A O 1
ATOM 523 N N . HIS A 1 71 ? 7.050 -15.764 -25.614 1.00 85.56 71 HIS A N 1
ATOM 524 C CA . HIS A 1 71 ? 7.466 -17.119 -25.971 1.00 85.56 71 HIS A CA 1
ATOM 525 C C . HIS A 1 71 ? 7.437 -18.029 -24.731 1.00 85.56 71 HIS A C 1
ATOM 527 O O . HIS A 1 71 ? 7.977 -17.676 -23.681 1.00 85.56 71 HIS A O 1
ATOM 533 N N . VAL A 1 72 ? 6.854 -19.227 -24.844 1.00 83.31 72 VAL A N 1
ATOM 534 C CA . VAL A 1 72 ? 6.650 -20.142 -23.700 1.00 83.31 72 VAL A CA 1
ATOM 535 C C . VAL A 1 72 ? 7.968 -20.518 -23.011 1.00 83.31 72 VAL A C 1
ATOM 537 O O . VAL A 1 72 ? 8.023 -20.624 -21.787 1.00 83.31 72 VAL A O 1
ATOM 540 N N . SER A 1 73 ? 9.061 -20.647 -23.768 1.00 83.62 73 SER A N 1
ATOM 541 C CA . SER A 1 73 ? 10.384 -20.920 -23.187 1.00 83.62 73 SER A CA 1
ATOM 542 C C . SER A 1 73 ? 10.905 -19.780 -22.303 1.00 83.62 73 SER A C 1
ATOM 544 O O . SER A 1 73 ? 11.548 -20.053 -21.293 1.00 83.62 73 SER A O 1
ATOM 546 N N . ALA A 1 74 ? 10.592 -18.520 -22.627 1.00 81.62 74 ALA A N 1
ATOM 547 C CA . ALA A 1 74 ? 10.966 -17.370 -21.805 1.00 81.62 74 ALA A CA 1
ATOM 548 C C . ALA A 1 74 ? 10.172 -17.348 -20.489 1.00 81.62 74 ALA A C 1
ATOM 550 O O . ALA A 1 74 ? 10.730 -17.054 -19.433 1.00 81.62 74 ALA A O 1
ATOM 551 N N . LEU A 1 75 ? 8.895 -17.746 -20.535 1.00 82.06 75 LEU A N 1
ATOM 552 C CA . LEU A 1 75 ? 8.051 -17.871 -19.343 1.00 82.06 75 LEU A CA 1
ATOM 553 C C . LEU A 1 75 ? 8.575 -18.948 -18.383 1.00 82.06 75 LEU A C 1
ATOM 555 O O . LEU A 1 75 ? 8.631 -18.729 -17.174 1.00 82.06 75 LEU A O 1
ATOM 559 N N . LEU A 1 76 ? 8.998 -20.097 -18.915 1.00 85.81 76 LEU A N 1
ATOM 560 C CA . LEU A 1 76 ? 9.548 -21.187 -18.105 1.00 85.81 76 LEU A CA 1
ATOM 561 C C . LEU A 1 76 ? 10.922 -20.838 -17.524 1.00 85.81 76 LEU A C 1
ATOM 563 O O . LEU A 1 76 ? 11.162 -21.107 -16.347 1.00 85.81 76 LEU A O 1
ATOM 567 N N . ALA A 1 77 ? 11.789 -20.187 -18.305 1.00 88.06 77 ALA A N 1
ATOM 568 C CA . ALA A 1 77 ? 13.104 -19.745 -17.842 1.00 88.06 77 ALA A CA 1
ATOM 569 C C . ALA A 1 77 ? 13.006 -18.707 -16.708 1.00 88.06 77 ALA A C 1
ATOM 571 O O . ALA A 1 77 ? 13.787 -18.753 -15.760 1.00 88.06 77 ALA A O 1
ATOM 572 N N . GLY A 1 78 ? 12.020 -17.805 -16.768 1.00 86.25 78 GLY A N 1
ATOM 573 C CA . GLY A 1 78 ? 11.757 -16.815 -15.719 1.00 86.25 78 GLY A CA 1
ATOM 574 C C . GLY A 1 78 ? 10.918 -17.324 -14.540 1.00 86.25 78 GLY A C 1
ATOM 575 O O . GLY A 1 78 ? 10.732 -16.585 -13.572 1.00 86.25 78 GLY A O 1
ATOM 576 N N . SER A 1 79 ? 10.415 -18.566 -14.577 1.00 87.44 79 SER A N 1
ATOM 577 C CA . SER A 1 79 ? 9.460 -19.079 -13.581 1.00 87.44 79 SER A CA 1
ATOM 578 C C . SER A 1 79 ? 9.890 -18.929 -12.115 1.00 87.44 79 SER A C 1
ATOM 580 O O . SER A 1 79 ? 9.034 -18.541 -11.314 1.00 87.44 79 SER A O 1
ATOM 582 N N . PRO A 1 80 ? 11.169 -19.113 -11.721 1.00 89.38 80 PRO A N 1
ATOM 583 C CA . PRO A 1 80 ? 11.564 -18.908 -10.329 1.00 89.38 80 PRO A CA 1
ATOM 584 C C . PRO A 1 80 ? 11.430 -17.442 -9.901 1.00 89.38 80 PRO A C 1
ATOM 586 O O . PRO A 1 80 ? 10.974 -17.160 -8.793 1.00 89.38 80 PRO A O 1
ATOM 589 N N . ALA A 1 81 ? 11.766 -16.504 -10.792 1.00 88.38 81 ALA A N 1
ATOM 590 C CA . ALA A 1 81 ? 11.634 -15.074 -10.535 1.00 88.38 81 ALA A CA 1
ATOM 591 C C . ALA A 1 81 ? 10.159 -14.657 -10.449 1.00 88.38 81 ALA A C 1
ATOM 593 O O . ALA A 1 81 ? 9.779 -13.932 -9.532 1.00 88.38 81 ALA A O 1
ATOM 594 N N . TYR A 1 82 ? 9.302 -15.163 -11.342 1.00 87.25 82 TYR A N 1
ATOM 595 C CA . TYR A 1 82 ? 7.862 -14.882 -11.298 1.00 87.25 82 TYR A CA 1
ATOM 596 C C . TYR A 1 82 ? 7.196 -15.448 -10.044 1.00 87.25 82 TYR A C 1
ATOM 598 O O . TYR A 1 82 ? 6.359 -14.778 -9.443 1.00 87.25 82 TYR A O 1
ATOM 606 N N . LEU A 1 83 ? 7.589 -16.649 -9.611 1.00 88.31 83 LEU A N 1
ATOM 607 C CA . LEU A 1 83 ? 7.108 -17.243 -8.363 1.00 88.31 83 LEU A CA 1
ATOM 608 C C . LEU A 1 83 ? 7.560 -16.438 -7.146 1.00 88.31 83 LEU A C 1
ATOM 610 O O . LEU A 1 83 ? 6.745 -16.152 -6.269 1.00 88.31 83 LEU A O 1
ATOM 614 N N . TYR A 1 84 ? 8.833 -16.037 -7.108 1.00 89.38 84 TYR A N 1
ATOM 615 C CA . TYR A 1 84 ? 9.363 -15.176 -6.054 1.00 89.38 84 TYR A CA 1
ATOM 616 C C . TYR A 1 84 ? 8.575 -13.865 -5.968 1.00 89.38 84 TYR A C 1
ATOM 618 O O . TYR A 1 84 ? 8.070 -13.518 -4.900 1.00 89.38 84 TYR A O 1
ATOM 626 N N . LEU A 1 85 ? 8.404 -13.171 -7.095 1.00 88.75 85 LEU A N 1
ATOM 627 C CA . LEU A 1 85 ? 7.675 -11.908 -7.143 1.00 88.75 85 LEU A CA 1
ATOM 628 C C . LEU A 1 85 ? 6.204 -12.110 -6.760 1.00 88.75 85 LEU A C 1
ATOM 630 O O . LEU A 1 85 ? 5.708 -11.454 -5.844 1.00 88.75 85 LEU A O 1
ATOM 634 N N . GLY A 1 86 ? 5.508 -13.064 -7.374 1.00 87.19 86 GLY A N 1
ATOM 635 C CA . GLY A 1 86 ? 4.095 -13.315 -7.095 1.00 87.19 86 GLY A CA 1
ATOM 636 C C . GLY A 1 86 ? 3.827 -13.649 -5.626 1.00 87.19 86 GLY A C 1
ATOM 637 O O . GLY A 1 86 ? 2.917 -13.085 -5.016 1.00 87.19 86 GLY A O 1
ATOM 638 N N . LEU A 1 87 ? 4.638 -14.520 -5.023 1.00 88.06 87 LEU A N 1
ATOM 639 C CA . LEU A 1 87 ? 4.431 -14.962 -3.644 1.00 88.06 87 LEU A CA 1
ATOM 640 C C . LEU A 1 87 ? 4.967 -13.960 -2.621 1.00 88.06 87 LEU A C 1
ATOM 642 O O . LEU A 1 87 ? 4.213 -13.522 -1.748 1.00 88.06 87 LEU A O 1
ATOM 646 N N . LEU A 1 88 ? 6.250 -13.605 -2.707 1.00 88.50 88 LEU A N 1
ATOM 647 C CA . LEU A 1 88 ? 6.917 -12.809 -1.674 1.00 88.50 88 LEU A CA 1
ATOM 648 C C . LEU A 1 88 ? 6.710 -11.309 -1.837 1.00 88.50 88 LEU A C 1
ATOM 650 O O . LEU A 1 88 ? 6.702 -10.609 -0.829 1.00 88.50 88 LEU A O 1
ATOM 654 N N . THR A 1 89 ? 6.484 -10.815 -3.056 1.00 85.38 89 THR A N 1
ATOM 655 C CA . THR A 1 89 ? 6.180 -9.389 -3.279 1.00 85.38 89 THR A CA 1
ATOM 656 C C . THR A 1 89 ? 4.684 -9.121 -3.467 1.00 85.38 89 THR A C 1
ATOM 658 O O . THR A 1 89 ? 4.229 -8.014 -3.199 1.00 85.38 89 THR A O 1
ATOM 661 N N . GLY A 1 90 ? 3.896 -10.137 -3.840 1.00 85.31 90 GLY A N 1
ATOM 662 C CA . GLY A 1 90 ? 2.443 -10.031 -4.011 1.00 85.31 90 GLY A CA 1
ATOM 663 C C . GLY A 1 90 ? 1.635 -10.579 -2.830 1.00 85.31 90 GLY A C 1
ATOM 664 O O . GLY A 1 90 ? 1.063 -9.825 -2.040 1.00 85.31 90 GLY A O 1
ATOM 665 N N . VAL A 1 91 ? 1.554 -11.907 -2.713 1.00 86.25 91 VAL A N 1
ATOM 666 C CA . VAL A 1 91 ? 0.615 -12.595 -1.803 1.00 86.25 91 VAL A CA 1
ATOM 667 C C . VAL A 1 91 ? 0.924 -12.334 -0.329 1.00 86.25 91 VAL A C 1
ATOM 669 O O . VAL A 1 91 ? 0.033 -11.943 0.431 1.00 86.25 91 VAL A O 1
ATOM 672 N N . VAL A 1 92 ? 2.170 -12.561 0.095 1.00 88.62 92 VAL A N 1
ATOM 673 C CA . VAL A 1 92 ? 2.566 -12.449 1.508 1.00 88.62 92 VAL A CA 1
ATOM 674 C C . VAL A 1 92 ? 2.365 -11.021 2.033 1.00 88.62 92 VAL A C 1
ATOM 676 O O . VAL A 1 92 ? 1.672 -10.873 3.049 1.00 88.62 92 VAL A O 1
ATOM 679 N N . PRO A 1 93 ? 2.855 -9.962 1.355 1.00 87.75 93 PRO A N 1
ATOM 680 C CA . PRO A 1 93 ? 2.639 -8.587 1.796 1.00 87.75 93 PRO A CA 1
ATOM 681 C C . PRO A 1 93 ? 1.161 -8.208 1.852 1.00 87.75 93 PRO A C 1
ATOM 683 O O . PRO A 1 93 ? 0.747 -7.563 2.810 1.00 87.75 93 PRO A O 1
ATOM 686 N N . LEU A 1 94 ? 0.339 -8.651 0.893 1.00 86.19 94 LEU A N 1
ATOM 687 C CA . LEU A 1 94 ? -1.093 -8.340 0.877 1.00 86.19 94 LEU A CA 1
ATOM 688 C C . LEU A 1 94 ? -1.840 -8.969 2.063 1.00 86.19 94 LEU A C 1
ATOM 690 O O . LEU A 1 94 ? -2.683 -8.323 2.690 1.00 86.19 94 LEU A O 1
ATOM 694 N N . ILE A 1 95 ? -1.526 -10.219 2.414 1.00 87.06 95 ILE A N 1
ATOM 695 C CA . ILE A 1 95 ? -2.091 -10.867 3.609 1.00 87.06 95 ILE A CA 1
ATOM 696 C C . ILE A 1 95 ? -1.669 -10.109 4.868 1.00 87.06 95 ILE A C 1
ATOM 698 O O . ILE A 1 95 ? -2.501 -9.862 5.747 1.00 87.06 95 ILE A O 1
ATOM 702 N N . LEU A 1 96 ? -0.393 -9.730 4.952 1.00 87.62 96 LEU A N 1
ATOM 703 C CA . LEU A 1 96 ? 0.154 -9.015 6.099 1.00 87.62 96 LEU A CA 1
ATOM 704 C C . LEU A 1 96 ? -0.453 -7.612 6.230 1.00 87.62 96 LEU A C 1
ATOM 706 O O . LEU A 1 96 ? -0.823 -7.216 7.333 1.00 87.62 96 LEU A O 1
ATOM 710 N N . TRP A 1 97 ? -0.656 -6.922 5.108 1.00 87.12 97 TRP A N 1
ATOM 711 C CA . TRP A 1 97 ? -1.350 -5.639 5.010 1.00 87.12 97 TRP A CA 1
ATOM 712 C C . TRP A 1 97 ? -2.792 -5.733 5.502 1.00 87.12 97 TRP A C 1
ATOM 714 O O . TRP A 1 97 ? -3.232 -4.968 6.358 1.00 87.12 97 TRP A O 1
ATOM 724 N N . ASN A 1 98 ? -3.536 -6.727 5.023 1.00 86.62 98 ASN A N 1
ATOM 725 C CA . ASN A 1 98 ? -4.917 -6.930 5.446 1.00 86.62 98 ASN A CA 1
ATOM 726 C C . ASN A 1 98 ? -4.991 -7.277 6.935 1.00 86.62 98 ASN A C 1
ATOM 728 O O . ASN A 1 98 ? -5.880 -6.819 7.653 1.00 86.62 98 ASN A O 1
ATOM 732 N N . ARG A 1 99 ? -4.041 -8.061 7.446 1.00 83.94 99 ARG A N 1
ATOM 733 C CA . ARG A 1 99 ? -3.969 -8.353 8.879 1.00 83.94 99 ARG A CA 1
ATOM 734 C C . ARG A 1 99 ? -3.639 -7.100 9.693 1.00 83.94 99 ARG A C 1
ATOM 736 O O . ARG A 1 99 ? -4.314 -6.857 10.692 1.00 83.94 99 ARG A O 1
ATOM 743 N N . SER A 1 100 ? -2.667 -6.294 9.269 1.00 78.56 100 SER A N 1
ATOM 744 C CA . SER A 1 100 ? -2.262 -5.075 9.977 1.00 78.56 100 SER A CA 1
ATOM 745 C C . SER A 1 100 ? -3.381 -4.034 9.983 1.00 78.56 100 SER A C 1
ATOM 747 O O . SER A 1 100 ? -3.763 -3.573 11.056 1.00 78.56 100 SER A O 1
ATOM 749 N N . ALA A 1 101 ? -4.018 -3.762 8.841 1.00 81.38 101 ALA A N 1
ATOM 750 C CA . ALA A 1 101 ? -5.137 -2.821 8.726 1.00 81.38 101 ALA A CA 1
ATOM 751 C C . ALA A 1 101 ? -6.320 -3.175 9.647 1.00 81.38 101 ALA A C 1
ATOM 753 O O . ALA A 1 101 ? -7.056 -2.289 10.093 1.00 81.38 101 ALA A O 1
ATOM 754 N N . ARG A 1 102 ? -6.491 -4.463 9.976 1.00 78.25 102 ARG A N 1
ATOM 755 C CA . ARG A 1 102 ? -7.456 -4.943 10.979 1.00 78.25 102 ARG A CA 1
ATOM 756 C C . ARG A 1 102 ? -7.038 -4.623 12.414 1.00 78.25 102 ARG A C 1
ATOM 758 O O . ARG A 1 102 ? -7.901 -4.261 13.205 1.00 78.25 102 ARG A O 1
ATOM 765 N N . VAL A 1 103 ? -5.754 -4.770 12.739 1.00 81.62 103 VAL A N 1
ATOM 766 C CA . VAL A 1 103 ? -5.212 -4.594 14.098 1.00 81.62 103 VAL A CA 1
ATOM 767 C C . VAL A 1 103 ? -5.048 -3.116 14.457 1.00 81.62 103 VAL A C 1
ATOM 769 O O . VAL A 1 103 ? -5.543 -2.689 15.493 1.00 81.62 103 VAL A O 1
ATOM 772 N N . ILE A 1 104 ? -4.388 -2.321 13.608 1.00 78.81 104 ILE A N 1
ATOM 773 C CA . ILE A 1 104 ? -4.001 -0.933 13.934 1.00 78.81 104 ILE A CA 1
ATOM 774 C C . ILE A 1 104 ? -4.953 0.128 13.372 1.00 78.81 104 ILE A C 1
ATOM 776 O O . ILE A 1 104 ? -4.776 1.307 13.660 1.00 78.81 104 ILE A O 1
ATOM 780 N N . THR A 1 105 ? -6.002 -0.284 12.651 1.00 80.31 105 THR A N 1
ATOM 781 C CA . THR A 1 105 ? -6.912 0.519 11.809 1.00 80.31 105 THR A CA 1
ATOM 782 C C . THR A 1 105 ? -6.329 0.918 10.438 1.00 80.31 105 THR A C 1
ATOM 784 O O . THR A 1 105 ? -5.127 1.153 10.326 1.00 80.31 105 THR A O 1
ATOM 787 N N . PRO A 1 106 ? -7.169 1.044 9.386 1.00 77.25 106 PRO A N 1
ATOM 788 C CA . PRO A 1 106 ? -6.745 1.389 8.026 1.00 77.25 106 PRO A CA 1
ATOM 789 C C . PRO A 1 106 ? -5.944 2.686 7.928 1.00 77.25 106 PRO A C 1
ATOM 791 O O . PRO A 1 106 ? -4.987 2.754 7.171 1.00 77.25 106 PRO A O 1
ATOM 794 N N . VAL A 1 107 ? -6.315 3.709 8.704 1.00 79.88 107 VAL A N 1
ATOM 795 C CA . VAL A 1 107 ? -5.653 5.017 8.631 1.00 79.88 107 VAL A CA 1
ATOM 796 C C . VAL A 1 107 ? -4.236 4.941 9.199 1.00 79.88 107 VAL A C 1
ATOM 798 O O . VAL A 1 107 ? -3.300 5.433 8.576 1.00 79.88 107 VAL A O 1
ATOM 801 N N . ASN A 1 108 ? -4.049 4.244 10.322 1.00 81.25 108 ASN A N 1
ATOM 802 C CA . ASN A 1 108 ? -2.715 4.053 10.892 1.00 81.25 108 ASN A CA 1
ATOM 803 C C . ASN A 1 108 ? -1.857 3.110 10.030 1.00 81.25 108 ASN A C 1
ATOM 805 O O . ASN A 1 108 ? -0.652 3.313 9.927 1.00 81.25 108 ASN A O 1
ATOM 809 N N . ALA A 1 109 ? -2.460 2.111 9.372 1.00 80.69 109 ALA A N 1
ATOM 810 C CA . ALA A 1 109 ? -1.753 1.255 8.416 1.00 80.69 109 ALA A CA 1
ATOM 811 C C . ALA A 1 109 ? -1.235 2.04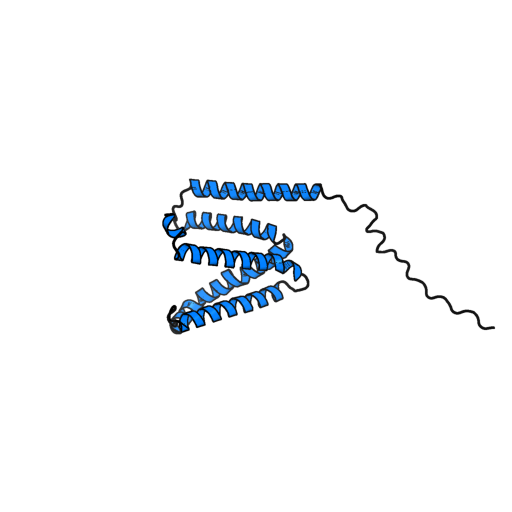3 7.203 1.00 80.69 109 ALA A C 1
ATOM 813 O O . ALA A 1 109 ? -0.084 1.870 6.807 1.00 80.69 109 ALA A O 1
ATOM 814 N N . LEU A 1 110 ? -2.043 2.959 6.661 1.00 82.56 110 LEU A N 1
ATOM 815 C CA . LEU A 1 110 ? -1.628 3.854 5.577 1.00 82.56 110 LEU A CA 1
ATOM 816 C C . LEU A 1 110 ? -0.487 4.789 5.998 1.00 82.56 110 LEU A C 1
ATOM 818 O O . LEU A 1 110 ? 0.452 4.968 5.234 1.00 82.56 110 LEU A O 1
ATOM 822 N N . MET A 1 111 ? -0.512 5.318 7.224 1.00 78.00 111 MET A N 1
ATOM 823 C CA . MET A 1 111 ? 0.606 6.105 7.770 1.00 78.00 111 MET A C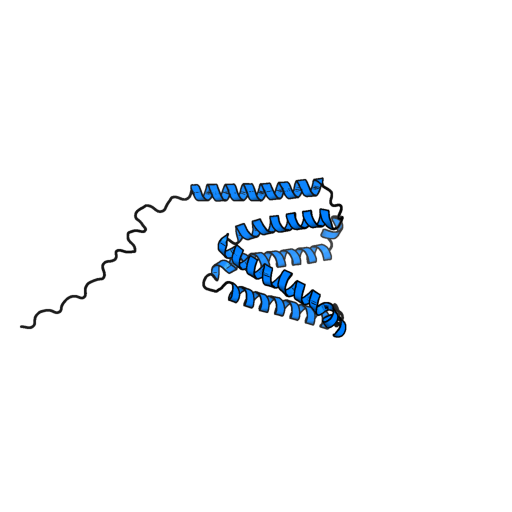A 1
ATOM 824 C C . MET A 1 111 ? 1.898 5.278 7.884 1.00 78.00 111 MET A C 1
ATOM 826 O O . MET A 1 111 ? 2.981 5.771 7.576 1.00 78.00 111 MET A O 1
ATOM 830 N N . PHE A 1 112 ? 1.794 4.010 8.297 1.00 77.75 112 PHE A N 1
ATOM 831 C CA . PHE A 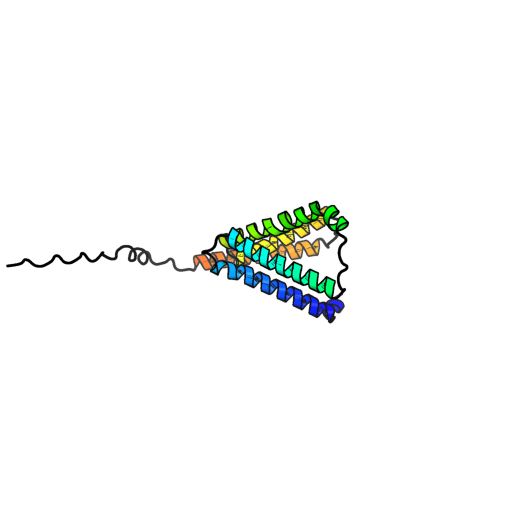1 112 ? 2.944 3.108 8.403 1.00 77.75 112 PHE A CA 1
ATOM 832 C C . PHE A 1 112 ? 3.562 2.774 7.036 1.00 77.75 112 PHE A C 1
ATOM 834 O O . PHE A 1 112 ? 4.785 2.713 6.917 1.00 77.75 112 PHE A O 1
ATOM 841 N N . MET A 1 113 ? 2.742 2.605 5.992 1.00 82.75 113 MET A N 1
ATOM 842 C CA . MET A 1 113 ? 3.224 2.382 4.621 1.00 82.75 113 MET A CA 1
ATOM 843 C C . MET A 1 113 ? 4.167 3.488 4.160 1.00 82.75 113 MET A C 1
ATOM 845 O O . MET A 1 113 ? 5.188 3.194 3.544 1.00 82.75 113 MET A O 1
ATOM 849 N N . SER A 1 114 ? 3.865 4.738 4.512 1.00 82.62 114 SER A N 1
ATOM 850 C CA . SER A 1 114 ? 4.711 5.876 4.172 1.00 82.62 114 SER A CA 1
ATOM 851 C C . SER A 1 114 ? 6.126 5.719 4.747 1.00 82.62 114 SER A C 1
ATOM 853 O O . SER A 1 114 ? 7.102 5.914 4.027 1.00 82.62 114 SER A O 1
ATOM 855 N N . VAL A 1 115 ? 6.260 5.267 6.003 1.00 80.94 115 VAL A N 1
ATOM 856 C CA . VAL A 1 115 ? 7.572 4.966 6.618 1.00 80.94 115 VAL A CA 1
ATOM 857 C C . VAL A 1 115 ? 8.295 3.857 5.863 1.00 80.94 115 VAL A C 1
ATOM 859 O O . VAL A 1 115 ? 9.482 3.998 5.577 1.00 80.94 115 VAL A O 1
ATOM 862 N N . GLY A 1 116 ? 7.581 2.782 5.514 1.00 83.19 116 GLY A N 1
ATOM 863 C CA . GLY A 1 116 ? 8.134 1.673 4.736 1.00 83.19 116 GLY A CA 1
ATOM 864 C C . GLY A 1 116 ? 8.777 2.155 3.438 1.00 83.19 116 GLY A C 1
ATOM 865 O O . GLY A 1 116 ? 9.940 1.853 3.189 1.00 83.19 116 GLY A O 1
ATOM 866 N N . THR A 1 117 ? 8.071 2.994 2.674 1.00 81.06 117 THR A N 1
ATOM 867 C CA . THR A 1 117 ? 8.592 3.577 1.430 1.00 81.06 117 THR A CA 1
ATOM 868 C C . THR A 1 117 ? 9.852 4.412 1.660 1.00 81.06 117 THR A C 1
ATOM 870 O O . THR A 1 117 ? 10.822 4.250 0.925 1.00 81.06 117 THR A O 1
ATOM 873 N N . ALA A 1 118 ? 9.890 5.274 2.683 1.00 80.50 118 ALA A N 1
ATOM 874 C CA . ALA A 1 118 ? 11.094 6.064 2.965 1.00 80.50 118 ALA A CA 1
ATOM 875 C C . ALA A 1 118 ? 12.293 5.201 3.355 1.00 80.50 118 ALA A C 1
ATOM 877 O O . ALA A 1 118 ? 13.401 5.456 2.889 1.00 80.50 118 ALA A O 1
ATOM 878 N N . VAL A 1 119 ? 12.084 4.176 4.184 1.00 83.00 119 VAL A N 1
ATOM 879 C CA . VAL A 1 119 ? 13.153 3.245 4.563 1.00 83.00 119 VAL A CA 1
ATOM 880 C C . VAL A 1 119 ? 13.661 2.492 3.335 1.00 83.00 119 VAL A C 1
ATOM 882 O O . VAL A 1 119 ? 14.870 2.397 3.148 1.00 83.00 119 VAL A O 1
ATOM 885 N N . THR A 1 120 ? 12.770 2.020 2.459 1.00 83.94 120 THR A N 1
ATOM 886 C CA . THR A 1 120 ? 13.164 1.364 1.203 1.00 83.94 120 THR A CA 1
ATOM 887 C C . THR A 1 120 ? 13.987 2.292 0.313 1.00 83.94 120 THR A C 1
ATOM 889 O O . THR A 1 120 ? 15.023 1.870 -0.189 1.00 83.94 120 THR A O 1
ATOM 892 N N . VAL A 1 121 ? 13.582 3.556 0.160 1.00 82.81 121 VAL A N 1
ATOM 893 C CA . VAL A 1 121 ? 14.328 4.552 -0.628 1.00 82.81 121 VAL A CA 1
ATOM 894 C C . VAL A 1 121 ? 15.698 4.848 -0.008 1.00 82.81 121 VAL A C 1
ATOM 896 O O . VAL A 1 121 ? 16.684 4.929 -0.732 1.00 82.81 121 VAL A O 1
ATOM 899 N N . LEU A 1 122 ? 15.795 4.952 1.321 1.00 81.75 122 LEU A N 1
ATOM 900 C CA . LEU A 1 122 ? 17.070 5.127 2.031 1.00 81.75 122 LEU A CA 1
ATOM 901 C C . LEU A 1 122 ? 18.027 3.957 1.800 1.00 81.75 122 LEU A C 1
ATOM 903 O O . LEU A 1 122 ? 19.202 4.171 1.505 1.00 81.75 122 LEU A O 1
ATOM 907 N N . ILE A 1 123 ? 17.518 2.730 1.915 1.00 84.50 123 ILE A N 1
ATOM 908 C CA . ILE A 1 123 ? 18.299 1.513 1.685 1.00 84.50 123 ILE A CA 1
ATOM 909 C C . ILE A 1 123 ? 18.751 1.446 0.224 1.00 84.50 123 ILE A C 1
ATOM 911 O O . ILE A 1 123 ? 19.937 1.249 -0.020 1.00 84.50 123 ILE A O 1
ATOM 915 N N . ALA A 1 124 ? 17.846 1.672 -0.732 1.00 83.31 124 ALA A N 1
ATOM 916 C CA . ALA A 1 124 ? 18.170 1.673 -2.158 1.00 83.31 124 ALA A CA 1
ATOM 917 C C . ALA A 1 124 ? 19.224 2.738 -2.498 1.00 83.31 124 ALA A C 1
ATOM 919 O O . ALA A 1 124 ? 20.190 2.455 -3.194 1.00 83.31 124 ALA A O 1
ATOM 920 N N . ASN A 1 125 ? 19.111 3.946 -1.943 1.00 82.38 125 ASN A N 1
ATOM 921 C CA . ASN A 1 125 ? 20.106 5.000 -2.146 1.00 82.38 125 ASN A CA 1
ATOM 922 C C . ASN A 1 125 ? 21.485 4.625 -1.580 1.00 82.38 125 ASN A C 1
ATOM 924 O O . ASN A 1 125 ? 22.511 4.954 -2.167 1.00 82.38 125 ASN A O 1
ATOM 928 N N . HIS A 1 126 ? 21.522 3.911 -0.451 1.00 81.12 126 HIS A N 1
ATOM 929 C CA . HIS A 1 126 ? 22.774 3.446 0.143 1.00 81.12 126 HIS A CA 1
ATOM 930 C C . HIS A 1 126 ? 23.396 2.261 -0.612 1.00 81.12 126 HIS A C 1
ATOM 932 O O . HIS A 1 126 ? 24.615 2.203 -0.750 1.00 81.12 126 HIS A O 1
ATOM 938 N N . MET A 1 127 ? 22.574 1.318 -1.082 1.00 83.81 127 MET A N 1
ATOM 939 C CA . MET A 1 127 ? 23.029 0.058 -1.681 1.00 83.81 127 MET A CA 1
ATOM 940 C C . MET A 1 127 ? 23.250 0.139 -3.193 1.00 83.81 127 MET A C 1
ATOM 942 O O . MET A 1 127 ? 24.247 -0.379 -3.687 1.00 83.81 127 MET A O 1
ATOM 946 N N . ASP A 1 128 ? 22.346 0.790 -3.923 1.00 77.88 128 ASP A N 1
ATOM 947 C CA . ASP A 1 128 ? 22.315 0.765 -5.391 1.00 77.88 128 ASP A CA 1
ATOM 948 C C . ASP A 1 128 ? 23.056 1.957 -6.020 1.00 77.88 128 ASP A C 1
ATOM 950 O O . ASP A 1 128 ? 23.088 2.116 -7.240 1.00 77.88 128 ASP A O 1
ATOM 954 N N . GLY A 1 129 ? 23.656 2.822 -5.195 1.00 67.12 129 GLY A N 1
ATOM 955 C CA . GLY A 1 129 ? 24.433 3.969 -5.660 1.00 67.12 129 GLY A CA 1
ATOM 956 C C . GLY A 1 129 ? 23.599 5.050 -6.349 1.00 67.12 129 GLY A C 1
ATOM 957 O O . GLY A 1 129 ? 24.176 5.923 -7.005 1.00 67.12 129 GLY A O 1
ATOM 958 N N . TYR A 1 130 ? 22.266 5.034 -6.196 1.00 69.38 130 TYR A N 1
ATOM 959 C CA . TYR A 1 130 ? 21.459 6.213 -6.499 1.00 69.38 130 TYR A CA 1
ATOM 960 C C . TYR A 1 130 ? 22.041 7.378 -5.689 1.00 69.38 130 TYR A C 1
ATOM 962 O O . TYR A 1 130 ? 22.347 7.251 -4.506 1.00 69.38 130 TYR A O 1
ATOM 970 N N . ARG A 1 131 ? 22.315 8.494 -6.362 1.00 64.00 131 ARG A N 1
ATOM 971 C CA . ARG A 1 131 ? 22.829 9.710 -5.724 1.00 64.00 131 ARG A CA 1
ATOM 972 C C . ARG A 1 131 ? 21.696 10.714 -5.684 1.00 64.00 131 ARG A C 1
ATOM 974 O O . ARG A 1 131 ? 21.775 11.762 -6.319 1.00 64.00 131 ARG A O 1
ATOM 981 N N . GLU A 1 132 ? 20.620 10.357 -4.991 1.00 65.56 132 GLU A N 1
ATOM 982 C CA . GLU A 1 132 ? 19.661 11.371 -4.574 1.00 65.56 132 GLU A CA 1
ATOM 983 C C . GLU A 1 132 ? 20.390 12.352 -3.650 1.00 65.56 132 GLU A C 1
ATOM 985 O O . GLU A 1 132 ? 21.252 11.968 -2.849 1.00 65.56 132 GLU A O 1
ATOM 990 N N . ASP A 1 133 ? 20.077 13.636 -3.795 1.00 77.94 133 ASP A N 1
ATOM 991 C CA . ASP A 1 133 ? 20.662 14.673 -2.959 1.00 77.94 133 ASP A CA 1
ATOM 992 C C . ASP A 1 133 ? 20.304 14.410 -1.487 1.00 77.94 133 ASP A C 1
ATOM 994 O O . ASP A 1 133 ? 19.130 14.351 -1.106 1.00 77.94 133 ASP A O 1
ATOM 998 N N . ALA A 1 134 ? 21.332 14.249 -0.649 1.00 73.81 134 ALA A N 1
ATOM 999 C CA . ALA A 1 134 ? 21.174 13.906 0.760 1.00 73.81 134 ALA A CA 1
ATOM 1000 C C . ALA A 1 134 ? 20.287 14.922 1.497 1.00 73.81 134 ALA A C 1
ATOM 1002 O O . ALA A 1 134 ? 19.526 14.541 2.389 1.00 73.81 134 ALA A O 1
ATOM 1003 N N . ALA A 1 135 ? 20.324 16.198 1.094 1.00 77.31 135 ALA A N 1
ATOM 1004 C CA . ALA A 1 135 ? 19.461 17.218 1.676 1.00 77.31 135 ALA A CA 1
ATOM 1005 C C . ALA A 1 135 ? 17.978 16.944 1.378 1.00 77.31 135 ALA A C 1
ATOM 1007 O O . ALA A 1 135 ? 17.150 17.016 2.287 1.00 77.31 135 ALA A O 1
ATOM 1008 N N . THR A 1 136 ? 17.636 16.538 0.154 1.00 80.44 136 THR A N 1
ATOM 1009 C CA . THR A 1 136 ? 16.254 16.211 -0.236 1.00 80.44 136 THR A CA 1
ATOM 1010 C C . THR A 1 136 ? 15.706 15.019 0.557 1.00 80.44 136 THR A C 1
ATOM 1012 O O . THR A 1 136 ? 14.575 15.069 1.049 1.00 80.44 136 THR A O 1
ATOM 1015 N N . MET A 1 137 ? 16.516 13.977 0.772 1.00 79.56 137 MET A N 1
ATOM 1016 C CA . MET A 1 137 ? 16.113 12.816 1.579 1.00 79.56 137 MET A CA 1
ATOM 1017 C C . MET A 1 137 ? 15.917 13.169 3.055 1.00 79.56 137 MET A C 1
ATOM 1019 O O . MET A 1 137 ? 14.945 12.726 3.669 1.00 79.56 137 MET A O 1
ATOM 1023 N N . ILE A 1 138 ? 16.809 13.984 3.628 1.00 80.19 138 ILE A N 1
ATOM 1024 C CA . ILE A 1 138 ? 16.703 14.430 5.023 1.00 80.19 138 ILE A CA 1
ATOM 1025 C C . ILE A 1 138 ? 15.454 15.292 5.208 1.00 80.19 138 ILE A C 1
ATOM 1027 O O . ILE A 1 138 ? 14.701 15.073 6.157 1.00 80.19 138 ILE A O 1
ATOM 1031 N N . ILE A 1 139 ? 15.194 16.232 4.297 1.00 85.44 139 ILE A N 1
ATOM 1032 C CA . ILE A 1 139 ? 14.014 17.103 4.353 1.00 85.44 139 ILE A CA 1
ATOM 1033 C C . ILE A 1 139 ? 12.733 16.269 4.235 1.00 85.44 139 ILE A C 1
ATOM 1035 O O . ILE A 1 139 ? 11.859 16.371 5.098 1.00 85.44 139 ILE A O 1
ATOM 1039 N N . GLY A 1 140 ? 12.631 15.406 3.218 1.00 82.69 140 GLY A N 1
ATOM 1040 C CA . GLY A 1 140 ? 11.456 14.558 3.001 1.00 82.69 140 GLY A CA 1
ATOM 1041 C C . GLY A 1 140 ? 11.215 13.572 4.147 1.00 82.69 140 GLY A C 1
ATOM 1042 O O . GLY A 1 140 ? 10.094 13.456 4.647 1.00 82.69 140 GLY A O 1
ATOM 1043 N N . GLY A 1 141 ? 12.274 12.910 4.621 1.00 81.50 141 GLY A N 1
ATOM 1044 C CA . GLY A 1 141 ? 12.212 11.982 5.750 1.00 81.50 141 GLY A CA 1
ATOM 1045 C C . GLY A 1 141 ? 11.798 12.671 7.050 1.00 81.50 141 GLY A C 1
ATOM 1046 O O . GLY A 1 141 ? 10.900 12.191 7.744 1.00 81.50 141 GLY A O 1
ATOM 1047 N N . THR A 1 142 ? 12.379 13.836 7.347 1.00 82.81 142 THR A N 1
ATOM 1048 C CA . THR A 1 142 ? 12.032 14.628 8.538 1.00 82.81 142 THR A CA 1
ATOM 1049 C C . THR A 1 142 ? 10.584 15.102 8.478 1.00 82.81 142 THR A C 1
ATOM 1051 O O . THR A 1 142 ? 9.846 14.927 9.447 1.00 82.81 142 THR A O 1
ATOM 1054 N N . ALA A 1 143 ? 10.138 15.637 7.337 1.00 86.94 143 ALA A N 1
ATOM 1055 C CA . ALA A 1 143 ? 8.753 16.063 7.145 1.00 86.94 143 ALA A CA 1
ATOM 1056 C C . ALA A 1 143 ? 7.765 14.909 7.376 1.00 86.94 143 ALA A C 1
ATOM 1058 O O . ALA A 1 143 ? 6.732 15.095 8.022 1.00 86.94 143 ALA A O 1
ATOM 1059 N N . MET A 1 144 ? 8.100 13.702 6.915 1.00 84.31 144 MET A N 1
ATOM 1060 C CA . MET A 1 144 ? 7.252 12.530 7.107 1.00 84.31 144 MET A CA 1
ATOM 1061 C C . MET A 1 144 ? 7.194 12.067 8.566 1.00 84.31 144 MET A C 1
ATOM 1063 O O . MET A 1 144 ? 6.103 11.820 9.081 1.00 84.31 144 MET A O 1
ATOM 1067 N N . ILE A 1 145 ? 8.337 11.999 9.257 1.00 84.75 145 ILE A N 1
ATOM 1068 C CA . ILE A 1 145 ? 8.387 11.652 10.688 1.00 84.75 145 ILE A CA 1
ATOM 1069 C C . ILE A 1 145 ? 7.580 12.666 11.510 1.00 84.75 145 ILE A C 1
ATOM 1071 O O . ILE A 1 145 ? 6.782 12.270 12.364 1.00 84.75 145 ILE A O 1
ATOM 1075 N N . LEU A 1 146 ? 7.724 13.963 11.218 1.00 86.50 146 LEU A N 1
ATOM 1076 C CA . LEU A 1 146 ? 6.962 15.028 11.874 1.00 86.50 146 LEU A CA 1
ATOM 1077 C C . LEU A 1 146 ? 5.455 14.886 11.634 1.00 86.50 146 LEU A C 1
ATOM 1079 O O . LEU A 1 146 ? 4.680 14.986 12.585 1.00 86.50 146 LEU A O 1
ATOM 1083 N N . ALA A 1 147 ? 5.031 14.608 10.399 1.00 86.06 147 ALA A N 1
ATOM 1084 C CA . ALA A 1 147 ? 3.619 14.423 10.068 1.00 86.06 147 ALA A CA 1
ATOM 1085 C C . ALA A 1 147 ? 2.997 13.245 10.837 1.00 86.06 147 ALA A C 1
ATOM 1087 O O . ALA A 1 147 ? 1.917 13.379 11.418 1.00 86.06 147 ALA A O 1
ATOM 1088 N N . ILE A 1 148 ? 3.700 12.111 10.904 1.00 85.25 148 ILE A N 1
ATOM 1089 C CA . ILE A 1 148 ? 3.242 10.919 11.634 1.00 85.25 148 ILE A CA 1
ATOM 1090 C C . ILE A 1 148 ? 3.211 11.177 13.144 1.00 85.25 148 ILE A C 1
ATOM 1092 O O . ILE A 1 148 ? 2.248 10.793 13.816 1.00 85.25 148 ILE A O 1
ATOM 1096 N N . GLY A 1 149 ? 4.231 11.847 13.687 1.00 85.00 149 GLY A N 1
ATOM 1097 C CA . GLY A 1 149 ? 4.304 12.213 15.103 1.00 85.00 149 GLY A CA 1
ATOM 1098 C C . GLY A 1 149 ? 3.173 13.157 15.512 1.00 85.00 149 GLY A C 1
ATOM 1099 O O . GLY A 1 149 ? 2.474 12.897 16.493 1.00 85.00 149 GLY A O 1
ATOM 1100 N N . LEU A 1 150 ? 2.926 14.201 14.715 1.00 87.94 150 LEU A N 1
ATOM 1101 C CA . LEU A 1 150 ? 1.829 15.143 14.935 1.00 87.94 150 LEU A CA 1
ATOM 1102 C C . LEU A 1 150 ? 0.472 14.438 14.870 1.00 87.94 150 LEU A C 1
ATOM 1104 O O . LEU A 1 150 ? -0.365 14.625 15.754 1.00 87.94 150 LEU A O 1
ATOM 1108 N N . TYR A 1 151 ? 0.263 13.586 13.865 1.00 85.38 151 TYR A N 1
ATOM 1109 C CA . TYR A 1 151 ? -0.959 12.798 13.733 1.00 85.38 151 TYR A CA 1
ATOM 1110 C C . TYR A 1 151 ? -1.196 11.893 14.949 1.00 85.38 151 TYR A C 1
ATOM 1112 O O . TYR A 1 151 ? -2.289 11.885 15.522 1.00 85.38 151 TYR A O 1
ATOM 1120 N N . SER A 1 152 ? -0.158 11.184 15.391 1.00 84.88 152 SER A N 1
ATOM 1121 C CA . SER A 1 152 ? -0.220 10.297 16.556 1.00 84.88 152 SER A CA 1
ATOM 1122 C C . SER A 1 152 ? -0.524 11.070 17.843 1.00 84.88 152 SER A C 1
ATOM 1124 O O . SER A 1 152 ? -1.360 10.642 18.639 1.00 84.88 152 SER A O 1
ATOM 1126 N N . ALA A 1 153 ? 0.077 12.250 18.021 1.00 86.56 153 ALA A N 1
ATOM 1127 C CA . ALA A 1 153 ? -0.196 13.129 19.154 1.00 86.56 153 ALA A CA 1
ATOM 1128 C C . ALA A 1 153 ? -1.644 13.651 19.147 1.00 86.56 153 ALA A C 1
ATOM 1130 O O . ALA A 1 153 ? -2.302 13.656 20.188 1.00 86.56 153 ALA A O 1
ATOM 1131 N N . MET A 1 154 ? -2.173 14.048 17.985 1.00 87.75 154 MET A N 1
ATOM 1132 C CA . MET A 1 154 ? -3.572 14.475 17.849 1.00 87.75 154 MET A CA 1
ATOM 1133 C C . MET A 1 154 ? -4.550 13.342 18.176 1.00 87.75 154 MET A C 1
ATOM 1135 O O . MET A 1 154 ? -5.512 13.559 18.911 1.00 87.75 154 MET A O 1
ATOM 1139 N N . GLN A 1 155 ? -4.283 12.127 17.690 1.00 82.62 155 GLN A N 1
ATOM 1140 C CA . GLN A 1 155 ? -5.091 10.940 17.982 1.00 82.62 155 GLN A CA 1
ATOM 1141 C C . GLN A 1 155 ? -5.082 10.588 19.474 1.00 82.62 155 GLN A C 1
ATOM 1143 O O . GLN A 1 155 ? -6.134 10.315 20.053 1.00 82.62 155 GLN A O 1
ATOM 1148 N N . TYR A 1 156 ? -3.914 10.650 20.118 1.00 83.12 156 TYR A N 1
ATOM 1149 C CA . TYR A 1 156 ? -3.785 10.414 21.556 1.00 83.12 156 TYR A CA 1
ATOM 1150 C C . TYR A 1 156 ? -4.574 11.447 22.372 1.00 83.12 156 TYR A C 1
ATOM 1152 O O . TYR A 1 156 ? -5.357 11.086 23.249 1.00 83.12 156 TYR A O 1
ATOM 1160 N N . ARG A 1 157 ? -4.457 12.736 22.029 1.00 86.25 157 ARG A N 1
ATOM 1161 C CA . ARG A 1 157 ? -5.228 13.812 22.677 1.00 86.25 157 ARG A CA 1
ATOM 1162 C C . ARG A 1 157 ? -6.732 13.631 22.483 1.00 86.25 157 ARG A C 1
ATOM 1164 O O . ARG A 1 157 ? -7.487 13.756 23.441 1.00 86.25 157 ARG A O 1
ATOM 1171 N N . ALA A 1 158 ? -7.169 13.288 21.274 1.00 85.31 158 ALA A N 1
ATOM 1172 C CA . ALA A 1 158 ? -8.576 13.025 20.992 1.00 85.31 158 ALA A CA 1
ATOM 1173 C C . ALA A 1 158 ? -9.119 11.823 21.782 1.00 85.31 158 ALA A C 1
ATOM 1175 O O . ALA A 1 158 ? -10.294 11.819 22.137 1.00 85.31 158 ALA A O 1
ATOM 1176 N N . ALA A 1 159 ? -8.294 10.814 22.076 1.00 82.38 159 ALA A N 1
ATOM 1177 C CA . ALA A 1 159 ? -8.686 9.683 22.915 1.00 82.38 159 ALA A CA 1
ATOM 1178 C C . ALA A 1 159 ? -8.857 10.077 24.392 1.00 82.38 159 ALA A C 1
ATOM 1180 O O . ALA A 1 159 ? -9.809 9.623 25.019 1.00 82.38 159 ALA A O 1
ATOM 1181 N N . LEU A 1 160 ? -7.996 10.955 24.923 1.00 83.12 160 LEU A N 1
ATOM 1182 C CA . LEU A 1 160 ? -8.093 11.461 26.301 1.00 83.12 160 LEU A CA 1
ATOM 1183 C C . LEU A 1 160 ? -9.321 12.350 26.536 1.00 83.12 160 LEU A C 1
ATOM 1185 O O . LEU A 1 160 ? -9.861 12.380 27.636 1.00 83.12 160 LEU A O 1
ATOM 1189 N N . LEU A 1 161 ? -9.761 13.072 25.505 1.00 82.19 161 LEU A N 1
ATOM 1190 C CA . LEU A 1 161 ? -10.919 13.967 25.577 1.00 82.19 161 LEU A CA 1
ATOM 1191 C C . LEU A 1 161 ? -12.262 13.244 25.392 1.00 82.19 161 LEU A C 1
ATOM 1193 O O . LEU A 1 161 ? -13.312 13.874 25.517 1.00 82.19 161 LEU A O 1
ATOM 1197 N N . ARG A 1 162 ? -12.265 11.938 25.085 1.00 78.69 162 ARG A N 1
ATOM 1198 C CA . ARG A 1 162 ? -13.505 11.155 25.016 1.00 78.69 162 ARG A CA 1
ATOM 1199 C C . ARG A 1 162 ? -14.019 10.916 26.438 1.00 78.69 162 ARG A C 1
ATOM 1201 O O . ARG A 1 162 ? -13.301 10.300 27.223 1.00 78.69 162 ARG A O 1
ATOM 1208 N N . PRO A 1 163 ? -15.252 11.336 26.775 1.00 71.44 163 PRO A N 1
ATOM 1209 C CA . PRO A 1 163 ? -15.841 11.017 28.067 1.00 71.44 163 PRO A CA 1
ATOM 1210 C C . PRO A 1 163 ? -15.881 9.498 28.257 1.00 71.44 163 PRO A C 1
ATOM 1212 O O . PRO A 1 163 ? -16.397 8.780 27.395 1.00 71.44 163 PRO A O 1
ATOM 1215 N N . SER A 1 164 ? -15.342 9.003 29.372 1.00 71.50 164 SER A N 1
ATOM 1216 C CA . SER A 1 164 ? -15.509 7.599 29.748 1.00 71.50 164 SER A CA 1
ATOM 1217 C C . SER A 1 164 ? -17.004 7.277 29.831 1.00 71.50 164 SER A C 1
ATOM 1219 O O . SER A 1 164 ? -17.757 8.074 30.401 1.00 71.50 164 SER A O 1
ATOM 1221 N N . PRO A 1 165 ? -17.465 6.132 29.291 1.00 60.34 165 PRO A N 1
ATOM 1222 C CA . PRO A 1 165 ? -18.846 5.722 29.477 1.00 60.34 165 PRO A CA 1
ATOM 1223 C C . PRO A 1 165 ? -19.134 5.665 30.977 1.00 60.34 165 PRO A C 1
ATOM 1225 O O . PRO A 1 165 ? -18.369 5.061 31.731 1.00 60.34 165 PRO A O 1
ATOM 1228 N N . ALA A 1 166 ? -20.208 6.340 31.400 1.00 64.62 166 ALA A N 1
ATOM 1229 C CA . ALA A 1 166 ? -20.565 6.460 32.805 1.00 64.62 166 ALA A CA 1
ATOM 1230 C C . ALA A 1 166 ? -20.554 5.068 33.471 1.00 64.62 166 ALA A C 1
ATOM 1232 O O . ALA A 1 166 ? -21.138 4.130 32.903 1.00 64.62 166 ALA A O 1
ATOM 1233 N N . PRO A 1 167 ? -19.908 4.910 34.643 1.00 52.78 167 PRO A N 1
ATOM 1234 C CA . PRO A 1 167 ? -19.875 3.651 35.378 1.00 52.78 167 PRO A CA 1
ATOM 1235 C C . PRO A 1 167 ? -21.290 3.314 35.869 1.00 52.78 167 PRO A C 1
ATOM 1237 O O . PRO A 1 167 ? -21.700 3.656 36.969 1.00 52.78 167 PRO A O 1
ATOM 1240 N N . GLY A 1 168 ? -22.081 2.698 34.991 1.00 54.03 168 GLY A N 1
ATOM 1241 C CA . GLY A 1 168 ? -23.500 2.412 35.206 1.00 54.03 168 GLY A CA 1
ATOM 1242 C C . GLY A 1 168 ? -24.219 1.917 33.950 1.00 54.03 168 GLY A C 1
ATOM 1243 O O . GLY A 1 168 ? -25.053 1.021 34.040 1.00 54.03 168 GLY A O 1
ATOM 1244 N N . ALA A 1 169 ? -23.837 2.389 32.758 1.00 53.00 169 ALA A N 1
ATOM 1245 C CA . ALA A 1 169 ? -24.514 2.001 31.512 1.00 53.00 169 ALA A CA 1
ATOM 1246 C C . ALA A 1 169 ? -24.265 0.530 31.104 1.00 53.00 169 ALA A C 1
ATOM 1248 O O . ALA A 1 169 ? -25.123 -0.099 30.492 1.00 53.00 169 ALA A O 1
ATOM 1249 N N . ALA A 1 170 ? -23.122 -0.052 31.487 1.00 50.22 170 ALA A N 1
ATOM 1250 C CA . ALA A 1 170 ? -22.785 -1.449 31.187 1.00 50.22 170 ALA A CA 1
ATOM 1251 C C . ALA A 1 170 ? -23.360 -2.468 32.194 1.00 50.22 170 ALA A C 1
ATOM 1253 O O . ALA A 1 170 ? -23.386 -3.664 31.906 1.00 50.22 170 ALA A O 1
ATOM 1254 N N . ARG A 1 171 ? -23.828 -2.023 33.371 1.00 49.06 171 ARG A N 1
ATOM 1255 C CA . ARG A 1 171 ? -24.356 -2.922 34.415 1.00 49.06 171 ARG A CA 1
ATOM 1256 C C . ARG A 1 171 ? -25.817 -3.316 34.171 1.00 49.06 171 ARG A C 1
ATOM 1258 O O . ARG A 1 171 ? -26.242 -4.374 34.625 1.00 49.06 171 ARG A O 1
ATOM 1265 N N . ASN A 1 172 ? -26.557 -2.528 33.391 1.00 48.72 172 ASN A N 1
ATOM 1266 C CA . ASN A 1 172 ? -28.004 -2.700 33.229 1.00 48.72 172 ASN A CA 1
ATOM 1267 C C . ASN A 1 172 ? -28.404 -3.600 32.043 1.00 48.72 172 ASN A C 1
ATOM 1269 O O . ASN A 1 172 ? -29.566 -3.976 31.942 1.00 48.72 172 ASN A O 1
ATOM 1273 N N . SER A 1 173 ? -27.471 -4.010 31.174 1.00 46.91 173 SER A N 1
ATOM 1274 C CA . SER A 1 173 ? -27.774 -4.913 30.045 1.00 46.91 173 SER A CA 1
ATOM 1275 C C . SER A 1 173 ? -27.631 -6.407 30.370 1.00 46.91 173 SER A C 1
ATOM 1277 O O . SER A 1 173 ? -28.021 -7.246 29.562 1.00 46.91 173 SER A O 1
ATOM 1279 N N . LYS A 1 174 ? -27.113 -6.761 31.556 1.00 46.56 174 LYS A N 1
ATOM 1280 C CA . LYS A 1 174 ? -26.994 -8.155 32.037 1.00 46.56 174 LYS A CA 1
ATOM 1281 C C . LYS A 1 174 ? -28.007 -8.536 33.126 1.00 46.56 174 LYS A C 1
ATOM 1283 O O . LYS A 1 174 ? -27.923 -9.633 33.665 1.00 46.56 174 LYS A O 1
ATOM 1288 N N . GLY A 1 175 ? -28.956 -7.654 33.443 1.00 42.09 175 GLY A N 1
ATOM 1289 C CA . GLY A 1 175 ? -29.896 -7.812 34.558 1.00 42.09 175 GLY A CA 1
ATOM 1290 C C . GLY A 1 175 ? -31.369 -7.679 34.175 1.00 42.09 175 GLY A C 1
ATOM 1291 O O . GLY A 1 175 ? -32.144 -7.193 34.987 1.00 42.09 175 GLY A O 1
ATOM 1292 N N . ALA A 1 176 ? -31.770 -8.064 32.959 1.00 44.41 176 ALA A N 1
ATOM 1293 C CA . ALA A 1 176 ? -33.193 -8.231 32.676 1.00 44.41 176 ALA A CA 1
ATOM 1294 C C . ALA A 1 176 ? -33.686 -9.488 33.423 1.00 44.41 176 ALA A C 1
ATOM 1296 O O . ALA A 1 176 ? -33.174 -10.578 33.143 1.00 44.41 176 ALA A O 1
ATOM 1297 N N . PRO A 1 177 ? -34.627 -9.384 34.381 1.00 43.09 177 PRO A N 1
ATOM 1298 C CA . PRO A 1 177 ? -35.210 -10.566 34.993 1.00 43.09 177 PRO A CA 1
ATOM 1299 C C . PRO A 1 177 ? -35.916 -11.363 33.894 1.00 43.09 177 PRO A C 1
ATOM 1301 O O . PRO A 1 177 ? -36.801 -10.848 33.211 1.00 43.09 177 PRO A O 1
ATOM 1304 N N . ARG A 1 178 ? -35.505 -12.623 33.701 1.00 45.94 178 ARG A N 1
ATOM 1305 C CA . ARG A 1 178 ? -36.327 -13.596 32.977 1.00 45.94 178 ARG A CA 1
ATOM 1306 C C . ARG A 1 178 ? -37.675 -13.622 33.689 1.00 45.94 178 ARG A C 1
ATOM 1308 O O . ARG A 1 178 ? -37.731 -13.991 34.858 1.00 45.94 178 ARG A O 1
ATOM 1315 N N . SER A 1 179 ? -38.725 -13.197 32.999 1.00 46.38 179 SER A N 1
ATOM 1316 C CA . SER A 1 179 ? -40.096 -13.388 33.443 1.00 46.38 179 SER A CA 1
ATOM 1317 C C . SER A 1 179 ? -40.309 -14.877 33.706 1.00 46.38 179 SER A C 1
ATOM 1319 O O . SER A 1 179 ? -40.205 -15.716 32.811 1.00 46.38 179 SER A O 1
ATOM 1321 N N . THR A 1 180 ? -40.535 -15.209 34.970 1.00 51.31 180 THR A N 1
ATOM 1322 C CA . THR A 1 180 ? -40.987 -16.523 35.414 1.00 51.31 180 THR A CA 1
ATOM 1323 C C . THR A 1 180 ? -42.306 -16.842 34.700 1.00 51.31 180 THR A C 1
ATOM 1325 O O . THR A 1 180 ? -43.176 -15.968 34.654 1.00 51.31 180 THR A O 1
ATOM 1328 N N . PRO A 1 181 ? -42.510 -18.048 34.142 1.00 43.75 181 PRO A N 1
ATOM 1329 C CA . PRO A 1 181 ? -43.825 -18.439 33.654 1.00 43.75 181 PRO A CA 1
ATOM 1330 C C . PRO A 1 181 ? -44.781 -18.518 34.848 1.00 43.75 181 PRO A C 1
ATOM 1332 O O . PRO A 1 181 ? -44.468 -19.156 35.854 1.00 43.75 181 PRO A O 1
ATOM 1335 N N . ALA A 1 182 ? -45.924 -17.840 34.747 1.00 49.34 182 ALA A N 1
ATOM 1336 C CA . ALA A 1 182 ? -46.989 -17.902 35.736 1.00 49.34 182 ALA A CA 1
ATOM 1337 C C . ALA A 1 182 ? -47.451 -19.357 35.938 1.00 49.34 182 ALA A C 1
ATOM 1339 O O . ALA A 1 182 ? -47.708 -20.073 34.969 1.00 49.34 182 ALA A O 1
ATOM 1340 N N . ALA A 1 183 ? -47.546 -19.786 37.197 1.00 52.81 183 ALA A N 1
ATOM 1341 C CA . ALA A 1 183 ? -48.118 -21.075 37.563 1.00 52.81 183 ALA A CA 1
ATOM 1342 C C . ALA A 1 183 ? -49.625 -21.107 37.222 1.00 52.81 183 ALA A C 1
ATOM 1344 O O . ALA A 1 183 ? -50.308 -20.102 37.443 1.00 52.81 183 ALA A O 1
ATOM 1345 N N . PRO A 1 184 ? -50.166 -22.223 36.701 1.00 50.53 184 PRO A N 1
ATOM 1346 C CA . PRO A 1 184 ? -51.592 -22.333 36.427 1.00 50.53 184 PRO A CA 1
ATOM 1347 C C . PRO A 1 184 ? -52.399 -22.485 37.727 1.00 50.53 184 PRO A C 1
ATOM 1349 O O . PRO A 1 184 ? -51.964 -23.124 38.685 1.00 50.53 184 PRO A O 1
ATOM 1352 N N . ALA A 1 185 ? -53.571 -21.847 37.738 1.00 55.50 185 ALA A N 1
ATOM 1353 C CA . ALA A 1 185 ? -54.506 -21.745 38.857 1.00 55.50 185 ALA A CA 1
ATOM 1354 C C . ALA A 1 185 ? -55.030 -23.113 39.355 1.00 55.50 185 ALA A C 1
ATOM 1356 O O . ALA A 1 185 ? -55.109 -24.057 38.566 1.00 55.50 185 ALA A O 1
ATOM 1357 N N . PRO A 1 186 ? -55.435 -23.230 40.637 1.00 46.41 186 PRO A N 1
ATOM 1358 C CA . PRO A 1 186 ? -55.949 -24.480 41.181 1.00 46.41 186 PRO A CA 1
ATOM 1359 C C . PRO A 1 186 ? -57.345 -24.787 40.625 1.00 46.41 186 PRO A C 1
ATOM 1361 O O . PRO A 1 186 ? -58.243 -23.943 40.665 1.00 46.41 186 PRO A O 1
ATOM 1364 N N . LEU A 1 187 ? -57.522 -26.010 40.124 1.00 50.81 187 LEU A N 1
ATOM 1365 C CA . LEU A 1 187 ? -58.832 -26.573 39.809 1.00 50.81 187 LEU A CA 1
ATOM 1366 C C . LEU A 1 187 ? -59.575 -26.862 41.123 1.00 50.81 187 LEU A C 1
ATOM 1368 O O . LEU A 1 187 ? -59.013 -27.478 42.030 1.00 50.81 187 LEU A O 1
ATOM 1372 N N . ARG A 1 188 ? -60.809 -26.359 41.210 1.00 47.41 188 ARG A N 1
ATOM 1373 C CA . ARG A 1 188 ? -61.818 -26.777 42.190 1.00 47.41 188 ARG A CA 1
ATOM 1374 C C . ARG A 1 188 ? -62.357 -28.157 41.845 1.00 47.41 188 ARG A C 1
ATOM 1376 O O . ARG A 1 188 ? -62.431 -28.449 40.631 1.00 47.41 188 ARG A O 1
#